Protein AF-A0A2H0RIZ6-F1 (afdb_monomer_lite)

Radius of gyration: 20.34 Å; chains: 1; bounding box: 61×52×40 Å

Foldseek 3Di:
DQLPPDDDPVLVVLQQVLVVLLPDPLLCVLCVPVVLLQQEWEWEDGNFWIWIWGDDPHGTDIDIFGDNDGDDLVQQQAKAQADDDPPPQVRDPPVQDDDCAPRTYMYGHTPVSNLVVQVVPPDPLSLCNDSLNRSLRSQLNSQLSSLVNVVCVVCVDPVLVVVVVVQVVQVVVVHDDPDDDPPDPPVVVVVSNVRSVVSSLSSCVVPNVVSNVSVVVNVVVVVVVVVVVVVVPD

Organism: NCBI:txid1975043

Structure (mmCIF, N/CA/C/O backbone):
data_AF-A0A2H0RIZ6-F1
#
_entry.id   AF-A0A2H0RIZ6-F1
#
loop_
_atom_site.group_PDB
_atom_site.id
_atom_site.type_symbol
_atom_site.label_atom_id
_atom_site.label_alt_id
_atom_site.label_comp_id
_atom_site.label_asym_id
_atom_site.label_entity_id
_atom_site.label_seq_id
_atom_site.pdbx_PDB_ins_code
_atom_site.Cartn_x
_atom_site.Cartn_y
_atom_site.Cartn_z
_atom_site.occupancy
_atom_site.B_iso_or_equiv
_atom_site.auth_seq_id
_atom_site.auth_comp_id
_atom_site.auth_asym_id
_atom_site.auth_atom_id
_atom_site.pdbx_PDB_model_num
ATOM 1 N N . MET A 1 1 ? 9.190 13.776 -13.264 1.00 87.31 1 MET A N 1
ATOM 2 C CA . MET A 1 1 ? 10.476 13.550 -12.558 1.00 87.31 1 MET A CA 1
ATOM 3 C C . MET A 1 1 ? 11.003 12.154 -12.843 1.00 87.31 1 MET A C 1
ATOM 5 O O . MET A 1 1 ? 12.207 12.012 -13.007 1.00 87.31 1 MET A O 1
ATOM 9 N N . PHE A 1 2 ? 10.128 11.150 -12.920 1.00 93.88 2 PHE A N 1
ATOM 10 C CA . PHE A 1 2 ? 10.518 9.742 -13.025 1.00 93.88 2 PHE A CA 1
ATOM 11 C C . PHE A 1 2 ? 10.258 9.105 -14.405 1.00 93.88 2 PHE A C 1
ATOM 13 O O . PHE A 1 2 ? 10.224 7.888 -14.514 1.00 93.88 2 PHE A O 1
ATOM 20 N N . GLU A 1 3 ? 10.151 9.902 -15.475 1.00 88.81 3 GLU A N 1
ATOM 21 C CA . GLU A 1 3 ? 9.830 9.432 -16.843 1.00 88.81 3 GLU A CA 1
ATOM 22 C C . GLU A 1 3 ? 10.786 8.357 -17.391 1.00 88.81 3 GLU A C 1
ATOM 24 O O . GLU A 1 3 ? 10.367 7.510 -18.169 1.00 88.81 3 GLU A O 1
ATOM 29 N N . ALA A 1 4 ? 12.056 8.360 -16.972 1.00 93.75 4 ALA A N 1
ATOM 30 C CA . ALA A 1 4 ? 13.064 7.369 -17.373 1.00 93.75 4 ALA A CA 1
ATOM 31 C C . ALA A 1 4 ? 13.593 6.535 -16.191 1.00 93.75 4 ALA A C 1
ATOM 33 O O . ALA A 1 4 ? 14.662 5.925 -16.270 1.00 93.75 4 ALA A O 1
ATOM 34 N N . TYR A 1 5 ? 12.889 6.558 -15.059 1.00 97.19 5 TYR A N 1
ATOM 35 C CA . TYR A 1 5 ? 13.317 5.867 -13.850 1.00 97.19 5 TYR A CA 1
ATOM 36 C C . TYR A 1 5 ? 13.141 4.353 -13.979 1.00 97.19 5 TYR A C 1
ATOM 38 O O . TYR A 1 5 ? 12.168 3.877 -14.561 1.00 97.19 5 TYR A O 1
ATOM 46 N N . VAL A 1 6 ? 14.085 3.596 -13.424 1.00 97.44 6 VAL A N 1
ATOM 47 C CA . VAL A 1 6 ? 14.060 2.131 -13.376 1.00 97.44 6 VAL A CA 1
ATOM 48 C C . VAL A 1 6 ? 14.269 1.707 -11.929 1.00 97.44 6 VAL A C 1
ATOM 50 O O . VAL A 1 6 ? 15.140 2.260 -11.254 1.00 97.44 6 VAL A O 1
ATOM 53 N N . ALA A 1 7 ? 13.477 0.742 -11.467 1.00 97.56 7 ALA A N 1
ATOM 54 C CA . ALA A 1 7 ? 13.513 0.253 -10.097 1.00 97.56 7 ALA A CA 1
ATOM 55 C C . ALA A 1 7 ? 14.909 -0.255 -9.717 1.00 97.56 7 ALA A C 1
ATOM 57 O O . ALA A 1 7 ? 15.533 -1.017 -10.464 1.00 97.56 7 ALA A O 1
ATOM 58 N N . SER A 1 8 ? 15.377 0.125 -8.530 1.00 98.19 8 SER A N 1
ATOM 59 C CA . SER A 1 8 ? 16.540 -0.501 -7.906 1.00 98.19 8 SER A CA 1
ATOM 60 C C . SER A 1 8 ? 16.140 -1.788 -7.177 1.00 98.19 8 SER A C 1
ATOM 62 O O . SER A 1 8 ? 14.959 -2.057 -6.950 1.00 98.19 8 SER A O 1
ATOM 64 N N . GLY A 1 9 ? 17.130 -2.583 -6.764 1.00 98.12 9 GLY A N 1
ATOM 65 C CA . GLY A 1 9 ? 16.878 -3.745 -5.905 1.00 98.12 9 GLY A CA 1
ATOM 66 C C . GLY A 1 9 ? 16.248 -3.365 -4.561 1.00 98.12 9 GLY A C 1
ATOM 67 O O . GLY A 1 9 ? 15.393 -4.096 -4.068 1.00 98.12 9 GLY A O 1
ATOM 68 N N . ASP A 1 10 ? 16.607 -2.204 -4.006 1.00 98.25 10 ASP A N 1
ATOM 69 C CA . ASP A 1 10 ? 16.063 -1.723 -2.732 1.00 98.25 10 ASP A CA 1
ATOM 70 C C . ASP A 1 10 ? 14.577 -1.365 -2.846 1.00 98.25 10 ASP A C 1
ATOM 72 O O . ASP A 1 10 ? 13.812 -1.620 -1.918 1.00 98.25 10 ASP A O 1
ATOM 76 N N . ASP A 1 11 ? 14.141 -0.848 -3.999 1.00 98.56 11 ASP A N 1
ATOM 77 C CA . ASP A 1 11 ? 12.727 -0.548 -4.242 1.00 98.56 11 ASP A CA 1
ATOM 78 C C . ASP A 1 11 ? 11.864 -1.814 -4.242 1.00 98.56 11 ASP A C 1
ATOM 80 O O . ASP A 1 11 ? 10.786 -1.839 -3.646 1.00 98.56 11 ASP A O 1
ATOM 84 N N . LEU A 1 12 ? 12.354 -2.875 -4.889 1.00 98.44 12 LEU A N 1
ATOM 85 C CA . LEU A 1 12 ? 11.666 -4.165 -4.944 1.00 98.44 12 LEU A CA 1
ATOM 86 C C . LEU A 1 12 ? 11.661 -4.836 -3.568 1.00 98.44 12 LEU A C 1
ATOM 88 O O . LEU A 1 12 ? 10.617 -5.296 -3.105 1.00 98.44 12 LEU A O 1
ATOM 92 N N . LYS A 1 13 ? 12.805 -4.809 -2.876 1.00 98.19 13 LYS A N 1
ATOM 93 C CA . LYS A 1 13 ? 12.947 -5.374 -1.533 1.00 98.19 13 LYS A CA 1
ATOM 94 C C . LYS A 1 13 ? 12.066 -4.662 -0.508 1.00 98.19 13 LYS A C 1
ATOM 96 O O . LYS A 1 13 ? 11.570 -5.296 0.415 1.00 98.19 13 LYS A O 1
ATOM 101 N N . ALA A 1 14 ? 11.834 -3.358 -0.661 1.00 98.38 14 ALA A N 1
ATOM 102 C CA . ALA A 1 14 ? 10.912 -2.624 0.200 1.00 98.38 14 ALA A CA 1
ATOM 103 C C . ALA A 1 14 ? 9.489 -3.198 0.130 1.00 98.38 14 ALA A C 1
ATOM 105 O O . ALA A 1 14 ? 8.846 -3.380 1.160 1.00 98.38 14 ALA A O 1
ATOM 106 N N . ILE A 1 15 ? 9.012 -3.536 -1.070 1.00 98.38 15 ILE A N 1
ATOM 107 C CA . ILE A 1 15 ? 7.691 -4.149 -1.256 1.00 98.38 15 ILE A CA 1
ATOM 108 C C . ILE A 1 15 ? 7.671 -5.551 -0.643 1.00 98.38 15 ILE A C 1
ATOM 110 O O . ILE A 1 15 ? 6.754 -5.870 0.106 1.00 98.38 15 ILE A O 1
ATOM 114 N N . GLU A 1 16 ? 8.700 -6.363 -0.886 1.00 97.19 16 GLU A N 1
ATOM 115 C CA . GLU A 1 16 ? 8.822 -7.697 -0.280 1.00 97.19 16 GLU A CA 1
ATOM 116 C C . GLU A 1 16 ? 8.792 -7.633 1.251 1.00 97.19 16 GLU A C 1
ATOM 118 O O . GLU A 1 16 ? 8.022 -8.357 1.879 1.00 97.19 16 GLU A O 1
ATOM 123 N N . ASN A 1 17 ? 9.536 -6.699 1.847 1.00 96.75 17 ASN A N 1
ATOM 124 C CA . ASN A 1 17 ? 9.530 -6.471 3.288 1.00 96.75 17 ASN A CA 1
ATOM 125 C C . ASN A 1 17 ? 8.131 -6.078 3.786 1.00 96.75 17 ASN A C 1
ATOM 127 O O . ASN A 1 17 ? 7.676 -6.617 4.792 1.00 96.75 17 ASN A O 1
ATOM 131 N N . ALA A 1 18 ? 7.419 -5.181 3.091 1.00 96.38 18 ALA A N 1
ATOM 132 C CA . ALA A 1 18 ? 6.043 -4.835 3.457 1.00 96.38 18 ALA A CA 1
ATOM 133 C C . ALA A 1 18 ? 5.141 -6.077 3.458 1.00 96.38 18 ALA A C 1
ATOM 135 O O . ALA A 1 18 ? 4.373 -6.280 4.399 1.00 96.38 18 ALA A O 1
ATOM 136 N N . LEU A 1 19 ? 5.277 -6.944 2.450 1.00 95.31 19 LEU A N 1
ATOM 137 C CA . LEU A 1 19 ? 4.512 -8.186 2.356 1.00 95.31 19 LEU A CA 1
ATOM 138 C C . LEU A 1 19 ? 4.844 -9.163 3.481 1.00 95.31 19 LEU A C 1
ATOM 140 O O . LEU A 1 19 ? 3.939 -9.832 3.967 1.00 95.31 19 LEU A O 1
ATOM 144 N N . GLU A 1 20 ? 6.087 -9.225 3.953 1.00 93.56 20 GLU A N 1
ATOM 145 C CA . GLU A 1 20 ? 6.418 -10.002 5.151 1.00 93.56 20 GLU A CA 1
ATOM 146 C C . GLU A 1 20 ? 5.659 -9.486 6.382 1.00 93.56 20 GLU A C 1
ATOM 148 O O . GLU A 1 20 ? 5.046 -10.282 7.094 1.00 93.56 20 GLU A O 1
ATOM 153 N N . PHE A 1 21 ? 5.623 -8.165 6.600 1.00 93.44 21 PHE A N 1
ATOM 154 C CA . PHE A 1 21 ? 4.883 -7.562 7.716 1.00 93.44 21 PHE A CA 1
ATOM 155 C C . PHE A 1 21 ? 3.377 -7.822 7.644 1.00 93.44 21 PHE A C 1
ATOM 157 O O . PHE A 1 21 ? 2.778 -8.103 8.681 1.00 93.44 21 PHE A O 1
ATOM 164 N N . VAL A 1 22 ? 2.772 -7.802 6.446 1.00 92.69 22 VAL A N 1
ATOM 165 C CA . VAL A 1 22 ? 1.338 -8.104 6.270 1.00 92.69 22 VAL A CA 1
ATOM 166 C C . VAL A 1 22 ? 0.973 -9.454 6.875 1.00 92.69 22 VAL A C 1
ATOM 168 O O . VAL A 1 22 ? -0.132 -9.578 7.379 1.00 92.69 22 VAL A O 1
ATOM 171 N N . PHE A 1 23 ? 1.856 -10.459 6.840 1.00 90.69 23 PHE A N 1
ATOM 172 C CA . PHE A 1 23 ? 1.552 -11.835 7.264 1.00 90.69 23 PHE A CA 1
ATOM 173 C C . PHE A 1 23 ? 2.227 -12.266 8.571 1.00 90.69 23 PHE A C 1
ATOM 175 O O . PHE A 1 23 ? 2.203 -13.451 8.900 1.00 90.69 23 PHE A O 1
ATOM 182 N N . LYS A 1 24 ? 2.798 -11.326 9.328 1.00 91.56 24 LYS A N 1
ATOM 183 C CA . L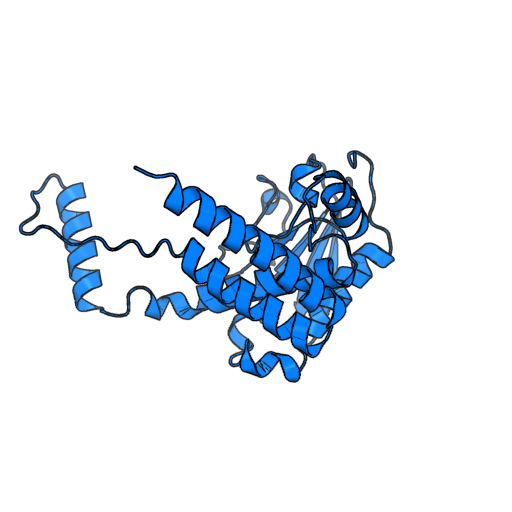YS A 1 24 ? 3.302 -11.571 10.685 1.00 91.56 24 LYS A CA 1
ATOM 184 C C . LYS A 1 24 ? 2.170 -11.880 11.668 1.00 91.56 24 LYS A C 1
ATOM 186 O O . LYS A 1 24 ? 1.103 -11.280 11.547 1.00 91.56 24 LYS A O 1
ATOM 191 N N . GLU A 1 25 ? 2.397 -12.759 12.646 1.00 91.50 25 GLU A N 1
ATOM 192 C CA . GLU A 1 25 ? 1.390 -13.159 13.652 1.00 91.50 25 GLU A CA 1
ATOM 193 C C . GLU A 1 25 ? 0.845 -11.956 14.429 1.00 91.50 25 GLU A C 1
ATOM 195 O O . GLU A 1 25 ? -0.351 -11.864 14.695 1.00 91.50 25 GLU A O 1
ATOM 200 N N . GLU A 1 26 ? 1.690 -10.962 14.690 1.00 89.38 26 GLU A N 1
ATOM 201 C CA . GLU A 1 26 ? 1.317 -9.723 15.364 1.00 89.38 26 GLU A CA 1
ATOM 202 C C . GLU A 1 26 ? 0.252 -8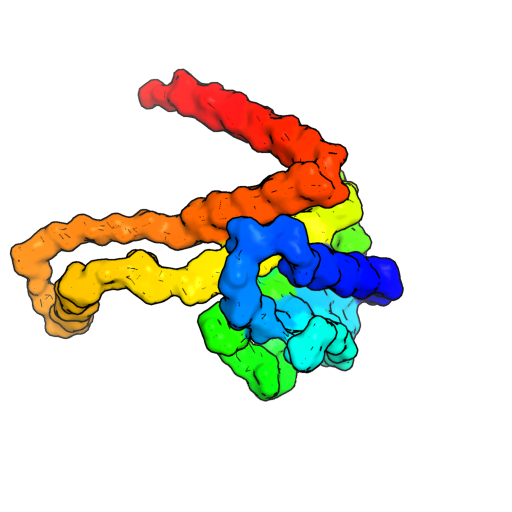.932 14.589 1.00 89.38 26 GLU A C 1
ATOM 204 O O . GLU A 1 26 ? -0.393 -8.070 15.165 1.00 89.38 26 GLU A O 1
ATOM 209 N N . THR A 1 27 ? -0.000 -9.231 13.308 1.00 88.75 27 THR A N 1
ATOM 210 C CA . THR A 1 27 ? -1.080 -8.602 12.523 1.00 88.75 27 THR A CA 1
ATOM 211 C C . THR A 1 27 ? -2.410 -9.362 12.564 1.00 88.75 27 THR A C 1
ATOM 213 O O . THR A 1 27 ? -3.389 -8.903 11.975 1.00 88.75 27 THR A O 1
ATOM 216 N N . ASP A 1 28 ? -2.501 -10.487 13.285 1.00 88.75 28 ASP A N 1
ATOM 217 C CA . ASP A 1 28 ? -3.719 -11.312 13.369 1.00 88.75 28 ASP A CA 1
ATOM 218 C C . ASP A 1 28 ? -4.894 -10.589 14.040 1.00 88.75 28 ASP A C 1
ATOM 220 O O . ASP A 1 28 ? -6.053 -10.924 13.788 1.00 88.75 28 ASP A O 1
ATOM 224 N N . PHE A 1 29 ? -4.639 -9.576 14.873 1.00 84.94 29 PHE A N 1
ATOM 225 C CA . PHE A 1 29 ? -5.722 -8.779 15.456 1.00 84.94 29 PHE A CA 1
ATOM 226 C C . PHE A 1 29 ? -6.432 -7.900 14.410 1.00 84.94 29 PHE A C 1
ATOM 228 O O . PHE A 1 29 ? -7.614 -7.602 14.582 1.00 84.94 29 PHE A O 1
ATOM 235 N N . ILE A 1 30 ? -5.742 -7.526 13.322 1.00 87.19 30 ILE A N 1
ATOM 236 C CA . ILE A 1 30 ? -6.311 -6.806 12.169 1.00 87.19 30 ILE A CA 1
ATOM 237 C C . ILE A 1 30 ? -6.851 -7.830 11.167 1.00 87.19 30 ILE A C 1
ATOM 239 O O . ILE A 1 30 ? -8.037 -7.847 10.835 1.00 87.19 30 ILE A O 1
ATOM 243 N N . PHE A 1 31 ? -5.978 -8.732 10.718 1.00 91.44 31 PHE A N 1
ATOM 244 C CA . PHE A 1 31 ? -6.215 -9.677 9.629 1.00 91.44 31 PHE A CA 1
ATOM 245 C C . PHE A 1 31 ? -6.536 -11.083 10.139 1.00 91.44 31 PHE A C 1
ATOM 247 O O . PHE A 1 31 ? -5.958 -12.075 9.693 1.00 91.44 31 PHE A O 1
ATOM 254 N N . LYS A 1 32 ? -7.484 -11.180 11.069 1.00 90.12 32 LYS A N 1
ATOM 255 C CA . LYS A 1 32 ? -7.844 -12.436 11.740 1.00 90.12 32 LYS A CA 1
ATOM 256 C C . LYS A 1 32 ? -8.193 -13.578 10.781 1.00 90.12 32 LYS A C 1
ATOM 258 O O . LYS A 1 32 ? -7.837 -14.725 11.035 1.00 90.12 32 LYS A O 1
ATOM 263 N N . ASP A 1 33 ? -8.894 -13.288 9.685 1.00 90.81 33 ASP A N 1
ATOM 264 C CA . ASP A 1 33 ? -9.179 -14.270 8.631 1.00 90.81 33 ASP A CA 1
ATOM 265 C C . ASP A 1 33 ? -8.298 -14.024 7.399 1.00 90.81 33 ASP A C 1
ATOM 267 O O . ASP A 1 33 ? -8.714 -13.438 6.396 1.00 90.81 33 ASP A O 1
ATOM 271 N N . ARG A 1 34 ? -7.050 -14.499 7.481 1.00 90.19 34 ARG A N 1
ATOM 272 C CA . ARG A 1 34 ? -6.007 -14.320 6.455 1.00 90.19 34 ARG A CA 1
ATOM 273 C C . ARG A 1 34 ? -6.441 -14.702 5.051 1.00 90.19 34 ARG A C 1
ATOM 275 O O . ARG A 1 34 ? -5.974 -14.090 4.095 1.00 90.19 34 ARG A O 1
ATOM 282 N N . LYS A 1 35 ? -7.348 -15.676 4.915 1.00 90.06 35 LYS A N 1
ATOM 283 C CA . LYS A 1 35 ? -7.832 -16.172 3.617 1.00 90.06 35 LYS A CA 1
ATOM 284 C C . LYS A 1 35 ? -8.393 -15.056 2.738 1.00 90.06 35 LYS A C 1
ATOM 286 O O . LYS A 1 35 ? -8.317 -15.154 1.521 1.00 90.06 35 LYS A O 1
ATOM 291 N N . LYS A 1 36 ? -8.888 -13.980 3.351 1.00 89.94 36 LYS A N 1
ATOM 292 C CA . LYS A 1 36 ? -9.453 -12.802 2.682 1.00 89.94 36 LYS A CA 1
ATOM 293 C C . LYS A 1 36 ? -8.435 -11.932 1.950 1.00 89.94 36 LYS A C 1
ATOM 295 O O . LYS A 1 36 ? -8.829 -11.149 1.096 1.00 89.94 36 LYS A O 1
ATOM 300 N N . ILE A 1 37 ? -7.153 -12.072 2.278 1.00 92.62 37 ILE A N 1
ATOM 301 C CA . ILE A 1 37 ? -6.056 -11.296 1.688 1.00 92.62 37 ILE A CA 1
ATOM 302 C C . ILE A 1 37 ? -4.940 -12.186 1.115 1.00 92.62 37 ILE A C 1
ATOM 304 O O . ILE A 1 37 ? -3.850 -11.698 0.828 1.00 92.62 37 ILE A O 1
ATOM 308 N N . LEU A 1 38 ? -5.174 -13.496 0.961 1.00 90.50 38 LEU A N 1
ATOM 309 C CA . LEU A 1 38 ? -4.162 -14.407 0.408 1.00 90.50 38 LEU A CA 1
ATOM 310 C C . LEU A 1 38 ? -3.969 -14.240 -1.103 1.00 90.50 38 LEU A C 1
ATOM 312 O O . LEU A 1 38 ? -2.841 -14.374 -1.567 1.00 90.50 38 LEU A O 1
ATOM 316 N N . ASP A 1 39 ? -5.042 -13.949 -1.841 1.00 89.62 39 ASP A N 1
ATOM 317 C CA . ASP A 1 39 ? -5.048 -13.890 -3.312 1.00 89.62 39 ASP A CA 1
ATOM 318 C C . ASP A 1 39 ? -4.977 -12.447 -3.846 1.00 89.62 39 ASP A C 1
ATOM 320 O O . ASP A 1 39 ? -5.636 -12.066 -4.814 1.00 89.62 39 ASP A O 1
ATOM 324 N N . VAL A 1 40 ? -4.214 -11.594 -3.157 1.00 95.00 40 VAL A N 1
ATOM 325 C CA . VAL A 1 40 ? -3.993 -10.205 -3.576 1.00 95.00 40 VAL A CA 1
ATOM 326 C C . VAL A 1 40 ? -2.782 -10.147 -4.494 1.00 95.00 40 VAL A C 1
ATOM 328 O O . VAL A 1 40 ? -1.703 -10.615 -4.139 1.00 95.00 40 VAL A O 1
ATOM 331 N N . THR A 1 41 ? -2.939 -9.541 -5.670 1.00 96.38 41 THR A N 1
ATOM 332 C CA . THR A 1 41 ? -1.800 -9.228 -6.544 1.00 96.38 41 THR A CA 1
ATOM 333 C C . THR A 1 41 ? -1.293 -7.822 -6.243 1.00 96.38 41 THR A C 1
ATOM 335 O O . THR A 1 41 ? -2.060 -6.860 -6.294 1.00 96.38 41 THR A O 1
ATOM 338 N N . ILE A 1 42 ? 0.001 -7.691 -5.965 1.00 97.75 42 ILE A N 1
ATOM 339 C CA . ILE A 1 42 ? 0.659 -6.399 -5.741 1.00 97.75 42 ILE A CA 1
ATOM 340 C C . ILE A 1 42 ? 1.364 -5.991 -7.012 1.00 97.75 42 ILE A C 1
ATOM 342 O O . ILE A 1 42 ? 2.069 -6.798 -7.613 1.00 97.75 42 ILE A O 1
ATOM 346 N N . ILE A 1 43 ? 1.164 -4.750 -7.430 1.00 98.25 43 ILE A N 1
ATOM 347 C CA . ILE A 1 43 ? 1.666 -4.257 -8.703 1.00 98.25 43 ILE A CA 1
ATOM 348 C C . ILE A 1 43 ? 2.392 -2.940 -8.470 1.00 98.25 43 ILE A C 1
ATOM 350 O O . ILE A 1 43 ? 1.803 -1.961 -8.026 1.00 98.25 43 ILE A O 1
ATOM 354 N N . SER A 1 44 ? 3.668 -2.893 -8.817 1.00 98.38 44 SER A N 1
ATOM 355 C CA . SER A 1 44 ? 4.402 -1.636 -8.923 1.00 98.38 44 SER A CA 1
ATOM 356 C C . SER A 1 44 ? 4.972 -1.485 -10.323 1.00 98.38 44 SER A C 1
ATOM 358 O O . SER A 1 44 ? 4.917 -2.413 -11.129 1.00 98.38 44 SER A O 1
ATOM 360 N N . TYR A 1 45 ? 5.468 -0.302 -10.648 1.00 97.69 45 TYR A N 1
ATOM 361 C CA . TYR A 1 45 ? 5.846 0.032 -12.013 1.00 97.69 45 TYR A CA 1
ATOM 362 C C . TYR A 1 45 ? 6.948 1.082 -12.051 1.00 97.69 45 TYR A C 1
ATOM 364 O O . TYR A 1 45 ? 7.041 1.950 -11.178 1.00 97.69 45 TYR A O 1
ATOM 372 N N . ASP A 1 46 ? 7.780 0.988 -13.082 1.00 97.31 46 ASP A N 1
ATOM 373 C CA . ASP A 1 46 ? 8.767 1.994 -13.464 1.00 97.31 46 ASP A CA 1
ATOM 374 C C . ASP A 1 46 ? 8.574 2.397 -14.939 1.00 97.31 46 ASP A C 1
ATOM 376 O O . ASP A 1 46 ? 7.516 2.161 -15.512 1.00 97.31 46 ASP A O 1
ATOM 380 N N . SER A 1 47 ? 9.555 3.051 -15.563 1.00 96.50 47 SER A N 1
ATOM 381 C CA . SER A 1 47 ? 9.442 3.479 -16.969 1.00 96.50 47 SER A CA 1
ATOM 382 C C . SER A 1 47 ? 9.495 2.343 -18.001 1.00 96.50 47 SER A C 1
ATOM 384 O O . SER A 1 47 ? 9.312 2.595 -19.190 1.00 96.50 47 SER A O 1
ATOM 386 N N . LYS A 1 48 ? 9.810 1.111 -17.591 1.00 96.81 48 LYS A N 1
ATOM 387 C CA . LYS A 1 48 ? 10.056 -0.029 -18.488 1.00 96.81 48 LYS A CA 1
ATOM 388 C C . LYS A 1 48 ? 9.284 -1.284 -18.107 1.00 96.81 48 LYS A C 1
ATOM 390 O O . LYS A 1 48 ? 9.033 -2.122 -18.976 1.00 96.81 48 LYS A O 1
ATOM 395 N N . TYR A 1 49 ? 9.006 -1.474 -16.822 1.00 98.19 49 TYR A N 1
ATOM 396 C CA . TYR A 1 49 ? 8.500 -2.729 -16.300 1.00 98.19 49 TYR A CA 1
ATOM 397 C C . TYR A 1 49 ? 7.388 -2.558 -15.272 1.00 98.19 49 TYR A C 1
ATOM 399 O O . TYR A 1 49 ? 7.459 -1.723 -14.371 1.00 98.19 49 TYR A O 1
ATOM 407 N N . LEU A 1 50 ? 6.416 -3.466 -15.367 1.00 97.94 50 LEU A N 1
ATOM 408 C CA . LEU A 1 50 ? 5.478 -3.789 -14.309 1.00 97.94 50 LEU A CA 1
ATOM 409 C C . LEU A 1 50 ? 6.090 -4.910 -13.469 1.00 97.94 50 LEU A C 1
ATOM 411 O O . LEU A 1 50 ? 6.572 -5.916 -13.999 1.00 97.94 50 LEU A O 1
ATOM 415 N N . TYR A 1 51 ? 6.038 -4.743 -12.158 1.00 98.38 51 TYR A N 1
ATOM 416 C CA . TYR A 1 51 ? 6.483 -5.701 -11.157 1.00 98.38 51 TYR A CA 1
ATOM 417 C C . TYR A 1 51 ? 5.254 -6.247 -10.445 1.00 98.38 51 TYR A C 1
ATOM 419 O O . TYR A 1 51 ? 4.513 -5.486 -9.829 1.00 98.38 51 TYR A O 1
ATOM 427 N N . LEU A 1 52 ? 5.013 -7.547 -10.573 1.00 97.56 52 LEU A N 1
ATOM 428 C CA . LEU A 1 52 ? 3.832 -8.218 -10.052 1.00 97.56 52 LEU A CA 1
ATOM 429 C C . LEU A 1 52 ? 4.272 -9.192 -8.968 1.00 97.56 52 LEU A C 1
ATOM 431 O O . LEU A 1 52 ? 4.952 -10.169 -9.271 1.00 97.56 52 LEU A O 1
ATOM 435 N N . TRP A 1 53 ? 3.847 -8.969 -7.731 1.00 97.25 53 TRP A N 1
ATOM 436 C CA . TRP A 1 53 ? 3.952 -9.967 -6.678 1.00 97.25 53 TRP A CA 1
ATOM 437 C C . TRP A 1 53 ? 2.616 -10.679 -6.549 1.00 97.25 53 TRP A C 1
ATOM 439 O O . TRP A 1 53 ? 1.590 -10.074 -6.239 1.00 97.25 53 TRP A O 1
ATOM 449 N N . SER A 1 54 ? 2.646 -11.986 -6.755 1.00 93.62 54 SER A N 1
ATOM 450 C CA . SER A 1 54 ? 1.503 -12.874 -6.559 1.00 93.62 54 SER A CA 1
ATOM 451 C C . SER A 1 54 ? 1.892 -14.010 -5.637 1.00 93.62 54 SER A C 1
ATOM 453 O O . SER A 1 54 ? 3.032 -14.477 -5.678 1.00 93.62 54 SER A O 1
ATOM 455 N N . ARG A 1 55 ? 0.959 -14.462 -4.806 1.00 87.31 55 ARG A N 1
ATOM 456 C CA . ARG A 1 55 ? 1.242 -15.508 -3.833 1.00 87.31 55 ARG A CA 1
ATOM 457 C C . ARG A 1 55 ? 1.037 -16.891 -4.441 1.00 87.31 55 ARG A C 1
ATOM 459 O O . ARG A 1 55 ? -0.045 -17.205 -4.917 1.00 87.31 55 ARG A O 1
ATOM 466 N N . ASP A 1 56 ? 2.066 -17.725 -4.358 1.00 80.25 56 ASP A N 1
ATOM 467 C CA . ASP A 1 56 ? 1.972 -19.162 -4.612 1.00 80.25 56 ASP A CA 1
ATOM 468 C C . ASP A 1 56 ? 2.249 -19.894 -3.294 1.00 80.25 56 ASP A C 1
ATOM 470 O O . ASP A 1 56 ? 3.302 -19.725 -2.667 1.00 80.25 56 ASP A O 1
ATOM 474 N N . ASN A 1 57 ? 1.268 -20.671 -2.834 1.00 72.69 57 ASN A N 1
ATOM 475 C CA . ASN A 1 57 ? 1.248 -21.292 -1.513 1.00 72.69 57 ASN A CA 1
ATOM 476 C C . ASN A 1 57 ? 1.480 -20.271 -0.377 1.00 72.69 57 ASN A C 1
ATOM 478 O O . ASN A 1 57 ? 0.576 -19.537 0.029 1.00 72.69 57 ASN A O 1
ATOM 482 N N . SER A 1 58 ? 2.700 -20.221 0.165 1.00 77.44 58 SER A N 1
ATOM 483 C CA . SER A 1 58 ? 3.058 -19.430 1.344 1.00 77.44 58 SER A CA 1
ATOM 484 C C . SER A 1 58 ? 3.894 -18.187 1.043 1.00 77.44 58 SER A C 1
ATOM 486 O O . SER A 1 58 ? 4.069 -17.385 1.961 1.00 77.44 58 SER A O 1
ATOM 488 N N . ARG A 1 59 ? 4.373 -17.983 -0.193 1.00 84.88 59 ARG A N 1
ATOM 489 C CA . ARG A 1 59 ? 5.301 -16.887 -0.527 1.00 84.88 59 ARG A CA 1
ATOM 490 C C . ARG A 1 59 ? 4.851 -16.097 -1.748 1.00 84.88 59 ARG A C 1
ATOM 492 O O . ARG A 1 59 ? 4.285 -16.653 -2.685 1.00 84.88 59 ARG A O 1
ATOM 499 N N . TYR A 1 60 ? 5.138 -14.800 -1.732 1.00 92.00 60 TYR A N 1
ATOM 500 C CA . TYR A 1 60 ? 5.010 -13.964 -2.917 1.00 92.00 60 TYR A CA 1
ATOM 501 C C . TYR A 1 60 ? 6.159 -14.244 -3.880 1.00 92.00 60 TYR A C 1
ATOM 503 O O . TYR A 1 60 ? 7.316 -14.332 -3.473 1.00 92.00 60 TYR A O 1
ATOM 511 N N . GLN A 1 61 ? 5.821 -14.383 -5.154 1.00 93.75 61 GLN A N 1
ATOM 512 C CA . GLN A 1 61 ? 6.768 -14.502 -6.251 1.00 93.75 61 GLN A CA 1
ATOM 513 C C . GLN A 1 61 ? 6.691 -13.236 -7.093 1.00 93.75 61 GLN A C 1
ATOM 515 O O . GLN A 1 61 ? 5.597 -12.813 -7.473 1.00 93.75 61 GLN A O 1
ATOM 520 N N . LEU A 1 62 ? 7.851 -12.645 -7.375 1.00 96.25 62 LEU A N 1
ATOM 521 C CA . LEU A 1 62 ? 7.965 -11.487 -8.246 1.00 96.25 62 LEU A CA 1
ATOM 522 C C . LEU A 1 62 ? 8.031 -11.929 -9.711 1.00 96.25 62 LEU A C 1
ATOM 524 O O . LEU A 1 62 ? 8.940 -12.651 -10.117 1.00 96.25 62 LEU A O 1
ATOM 528 N N . ASN A 1 63 ? 7.112 -11.409 -10.513 1.00 96.19 63 ASN A N 1
ATOM 529 C CA . ASN A 1 63 ? 7.123 -11.474 -11.965 1.00 96.19 63 ASN A CA 1
ATOM 530 C C . ASN A 1 63 ? 7.371 -10.081 -12.542 1.00 96.19 63 ASN A C 1
ATOM 532 O O . ASN A 1 63 ? 6.868 -9.083 -12.031 1.00 96.19 63 ASN A O 1
ATOM 536 N N . LYS A 1 64 ? 8.132 -10.014 -13.633 1.00 97.00 64 LYS A N 1
ATOM 537 C CA . LYS A 1 64 ? 8.507 -8.762 -14.291 1.00 97.00 64 LYS A CA 1
ATOM 538 C C . LYS A 1 64 ? 8.015 -8.769 -15.731 1.00 97.00 64 LYS A C 1
ATOM 540 O O . LYS A 1 64 ? 8.373 -9.668 -16.488 1.00 97.00 64 LYS A O 1
ATOM 545 N N . LEU A 1 65 ? 7.218 -7.772 -16.102 1.00 96.69 65 LEU A N 1
ATOM 546 C CA . LEU A 1 65 ? 6.614 -7.663 -17.429 1.00 96.69 65 LEU A CA 1
ATOM 547 C C . LEU A 1 65 ? 7.032 -6.350 -18.093 1.00 96.69 65 LEU A C 1
ATOM 549 O O . LEU A 1 65 ? 6.907 -5.304 -17.459 1.00 96.69 65 LEU A O 1
ATOM 553 N N . PRO A 1 66 ? 7.529 -6.365 -19.339 1.00 96.88 66 PRO A N 1
ATOM 554 C CA . PRO A 1 66 ? 7.773 -5.133 -20.077 1.00 96.88 66 PRO A CA 1
ATOM 555 C C . PRO A 1 66 ? 6.450 -4.435 -20.424 1.00 96.88 66 PRO A C 1
ATOM 557 O O . PRO A 1 66 ? 5.450 -5.099 -20.697 1.00 96.88 66 PRO A O 1
ATOM 560 N N . HIS A 1 67 ? 6.459 -3.104 -20.457 1.00 95.69 67 HIS A N 1
ATOM 561 C CA . HIS A 1 67 ? 5.355 -2.288 -20.970 1.00 95.69 67 HIS A CA 1
ATOM 562 C C . HIS A 1 67 ? 5.882 -1.030 -21.663 1.00 95.69 67 HIS A C 1
ATOM 564 O O . HIS A 1 67 ? 7.049 -0.666 -21.524 1.00 95.69 67 HIS A O 1
ATOM 570 N N . ASP A 1 68 ? 4.992 -0.350 -22.376 1.00 94.44 68 ASP A N 1
ATOM 571 C CA . ASP A 1 68 ? 5.199 0.962 -22.992 1.00 94.44 68 ASP A CA 1
ATOM 572 C C . ASP A 1 68 ? 4.290 2.053 -22.389 1.00 94.44 68 ASP A C 1
ATOM 574 O O . ASP A 1 68 ? 4.269 3.189 -22.859 1.00 94.44 68 ASP A O 1
ATOM 578 N N . LEU A 1 69 ? 3.559 1.726 -21.316 1.00 93.38 69 LEU A N 1
ATOM 579 C CA . LEU A 1 69 ? 2.689 2.660 -20.602 1.00 93.38 69 LEU A CA 1
ATOM 580 C C . LEU A 1 69 ? 3.459 3.846 -19.996 1.00 93.38 69 LEU A C 1
ATOM 582 O O . LEU A 1 69 ? 4.412 3.660 -19.239 1.00 93.38 69 LEU A O 1
ATOM 586 N N . GLU A 1 70 ? 2.984 5.066 -20.258 1.00 93.81 70 GLU A N 1
ATOM 587 C CA . GLU A 1 70 ? 3.502 6.286 -19.633 1.00 93.81 70 GLU A CA 1
ATOM 588 C C . GLU A 1 70 ? 3.078 6.364 -18.156 1.00 93.81 70 GLU A C 1
ATOM 590 O O . GLU A 1 70 ? 1.902 6.565 -17.830 1.00 93.81 70 GLU A O 1
ATOM 595 N N . ILE A 1 71 ? 4.049 6.263 -17.246 1.00 94.25 71 ILE A N 1
ATOM 596 C CA . ILE A 1 71 ? 3.813 6.402 -15.808 1.00 94.25 71 ILE A CA 1
ATOM 597 C C . ILE A 1 71 ? 4.119 7.830 -15.352 1.00 94.25 71 ILE A C 1
ATOM 599 O O . ILE A 1 71 ? 5.267 8.264 -15.266 1.00 94.25 71 ILE A O 1
ATOM 603 N N . LYS A 1 72 ? 3.066 8.569 -15.002 1.00 95.00 72 LYS A N 1
ATOM 604 C CA . LYS A 1 72 ? 3.180 9.931 -14.462 1.00 95.00 72 LYS A CA 1
ATOM 605 C C . LYS A 1 72 ? 3.593 9.927 -12.994 1.00 95.00 72 LYS A C 1
ATOM 607 O O . LYS A 1 72 ? 3.156 9.073 -12.227 1.00 95.00 72 LYS A O 1
ATOM 612 N N . ASP A 1 73 ? 4.300 10.981 -12.572 1.00 95.81 73 ASP A N 1
ATOM 613 C CA . ASP A 1 73 ? 4.714 11.195 -11.174 1.00 95.81 73 ASP A CA 1
ATOM 614 C C . ASP A 1 73 ? 3.556 10.999 -10.176 1.00 95.81 73 ASP A C 1
ATOM 616 O O . ASP A 1 73 ? 3.774 10.456 -9.102 1.00 95.81 73 ASP A O 1
ATOM 620 N N . PHE A 1 74 ? 2.324 11.403 -10.514 1.00 94.44 74 PHE A N 1
ATOM 621 C CA . PHE A 1 74 ? 1.145 11.225 -9.653 1.00 94.44 74 PHE A CA 1
ATOM 622 C C . PHE A 1 74 ? 0.948 9.773 -9.188 1.00 94.44 74 PHE A C 1
ATOM 624 O O . PHE A 1 74 ? 0.687 9.544 -8.010 1.00 94.44 74 PHE A O 1
ATOM 631 N N . TYR A 1 75 ? 1.143 8.803 -10.080 1.00 95.56 75 TYR A N 1
ATOM 632 C CA . TYR A 1 75 ? 0.959 7.382 -9.786 1.00 95.56 75 TYR A CA 1
ATOM 633 C C . TYR A 1 75 ? 2.046 6.820 -8.864 1.00 95.56 75 TYR A C 1
ATOM 635 O O . TYR A 1 75 ? 1.836 5.827 -8.181 1.00 95.56 75 TYR A O 1
ATOM 643 N N . HIS A 1 76 ? 3.188 7.503 -8.761 1.00 96.19 76 HIS A N 1
ATOM 644 C CA . HIS A 1 76 ? 4.226 7.136 -7.809 1.00 96.19 76 HIS A CA 1
ATOM 645 C C . HIS A 1 76 ? 4.003 7.697 -6.396 1.00 96.19 76 HIS A C 1
ATOM 647 O O . HIS A 1 76 ? 4.766 7.379 -5.491 1.00 96.19 76 HIS A O 1
ATOM 653 N N . GLN A 1 77 ? 3.004 8.560 -6.180 1.00 94.38 77 GLN A N 1
ATOM 654 C CA . GLN A 1 77 ? 2.843 9.268 -4.903 1.00 94.38 77 GLN A CA 1
ATOM 655 C C . GLN A 1 77 ? 2.179 8.445 -3.801 1.00 94.38 77 GLN A C 1
ATOM 657 O O . GLN A 1 77 ? 2.124 8.917 -2.665 1.00 94.38 77 GLN A O 1
ATOM 662 N N . GLY A 1 78 ? 1.634 7.279 -4.119 1.00 94.31 78 GLY A N 1
ATOM 663 C CA . GLY A 1 78 ? 0.840 6.495 -3.191 1.00 94.31 78 GLY A CA 1
ATOM 664 C C . GLY A 1 78 ? 0.608 5.083 -3.687 1.00 94.31 78 GLY A C 1
ATOM 665 O O . GLY A 1 78 ? 1.048 4.707 -4.777 1.00 94.31 78 GLY A O 1
ATOM 666 N N . TRP A 1 79 ? -0.101 4.340 -2.853 1.00 97.44 79 TRP A N 1
ATOM 667 C CA . TRP A 1 79 ? -0.653 3.037 -3.161 1.00 97.44 79 TRP A CA 1
ATOM 668 C C . TRP A 1 79 ? -2.178 3.138 -3.196 1.00 97.44 79 TRP A C 1
ATOM 670 O O . TRP A 1 79 ? -2.756 4.124 -2.744 1.00 97.44 79 TRP A O 1
ATOM 680 N N . THR A 1 80 ? -2.824 2.171 -3.835 1.00 95.56 80 THR A N 1
ATOM 681 C CA . THR A 1 80 ? -4.280 2.054 -3.859 1.00 95.56 80 THR A CA 1
ATOM 682 C C . THR A 1 80 ? -4.694 0.593 -3.998 1.00 95.56 80 THR A C 1
ATOM 684 O O . THR A 1 80 ? -4.107 -0.149 -4.786 1.00 95.56 80 THR A O 1
ATOM 687 N N . ALA A 1 81 ? -5.754 0.183 -3.304 1.00 93.75 81 ALA A N 1
ATOM 688 C CA . ALA A 1 81 ? -6.415 -1.120 -3.413 1.00 93.75 81 ALA A CA 1
ATOM 689 C C . ALA A 1 81 ? -7.245 -1.266 -4.704 1.00 93.75 81 ALA A C 1
ATOM 691 O O . ALA A 1 81 ? -8.375 -1.767 -4.716 1.00 93.75 81 ALA A O 1
ATOM 692 N N . ARG A 1 82 ? -6.708 -0.746 -5.810 1.00 91.31 82 ARG A N 1
ATOM 693 C CA . ARG A 1 82 ? -7.284 -0.749 -7.155 1.00 91.31 82 ARG A CA 1
ATOM 694 C C . ARG A 1 82 ? -6.155 -0.816 -8.176 1.00 91.31 82 ARG A C 1
ATOM 696 O O . ARG A 1 82 ? -4.979 -0.698 -7.841 1.00 91.31 82 ARG A O 1
ATOM 703 N N . LEU A 1 83 ? -6.520 -0.977 -9.444 1.00 91.56 83 LEU A N 1
ATOM 704 C CA . LEU A 1 83 ? -5.567 -0.925 -10.543 1.00 91.56 83 LEU A CA 1
ATOM 705 C C . LEU A 1 83 ? -5.379 0.512 -11.036 1.00 91.56 83 LEU A C 1
ATOM 707 O O . LEU A 1 83 ? -6.321 1.118 -11.548 1.00 91.56 83 LEU A O 1
ATOM 711 N N . GLN A 1 84 ? -4.169 1.039 -10.892 1.00 91.56 84 GLN A N 1
ATOM 712 C CA . GLN A 1 84 ? -3.728 2.311 -11.451 1.00 91.56 84 GLN A CA 1
ATOM 713 C C . GLN A 1 84 ? -2.292 2.177 -11.971 1.00 91.56 84 GLN A C 1
ATOM 715 O O . GLN A 1 84 ? -1.536 1.386 -11.410 1.00 91.56 84 GLN A O 1
ATOM 720 N N . PRO A 1 85 ? -1.882 2.962 -12.981 1.00 90.94 85 PRO A N 1
ATOM 721 C CA . PRO A 1 85 ? -2.690 3.867 -13.812 1.00 90.94 85 PRO A CA 1
ATOM 722 C C . PRO A 1 85 ? -3.773 3.179 -14.661 1.00 90.94 85 PRO A C 1
ATOM 724 O O . PRO A 1 85 ? -3.802 1.958 -14.809 1.00 90.94 85 PRO A O 1
ATOM 727 N N . SER A 1 86 ? -4.678 3.983 -15.233 1.00 86.44 86 SER A N 1
ATOM 728 C CA . SER A 1 86 ? -5.623 3.498 -16.252 1.00 86.44 86 SER A CA 1
ATOM 729 C C . SER A 1 86 ? -4.861 2.876 -17.432 1.00 86.44 86 SER A C 1
ATOM 731 O O . SER A 1 86 ? -3.797 3.369 -17.796 1.00 86.44 86 SER A O 1
ATOM 733 N N . GLY A 1 87 ? -5.377 1.780 -17.994 1.00 87.38 87 GLY A N 1
ATOM 734 C CA . GLY A 1 87 ? -4.708 1.008 -19.052 1.00 87.38 87 GLY A CA 1
ATOM 735 C C . GLY A 1 87 ? -3.728 -0.060 -18.550 1.00 87.38 87 GLY A C 1
ATOM 736 O O . GLY A 1 87 ? -3.431 -0.990 -19.289 1.00 87.38 87 GLY A O 1
ATOM 737 N N . LEU A 1 88 ? -3.297 -0.032 -17.278 1.00 91.31 88 LEU A N 1
ATOM 738 C CA . LEU A 1 88 ? -2.351 -1.031 -16.749 1.00 91.31 88 LEU A CA 1
ATOM 739 C C . LEU A 1 88 ? -2.868 -2.475 -16.881 1.00 91.31 88 LEU A C 1
ATOM 741 O O . LEU A 1 88 ? -2.087 -3.402 -17.080 1.00 91.31 88 LEU A O 1
ATOM 745 N N . GLY A 1 89 ? -4.190 -2.666 -16.821 1.00 91.31 89 GLY A N 1
ATOM 746 C CA . GLY A 1 89 ? -4.828 -3.975 -16.968 1.00 91.31 89 GLY A CA 1
ATOM 747 C C . GLY A 1 89 ? -4.603 -4.646 -18.322 1.00 91.31 89 GLY A C 1
ATOM 748 O O . GLY A 1 89 ? -4.621 -5.870 -18.376 1.00 91.31 89 GLY A O 1
ATOM 749 N N . GLU A 1 90 ? -4.342 -3.885 -19.385 1.00 92.31 90 GLU A N 1
ATOM 750 C CA . GLU A 1 90 ? -4.110 -4.417 -20.738 1.00 92.31 90 GLU A CA 1
ATOM 751 C C . GLU A 1 90 ? -2.785 -5.186 -20.843 1.00 92.31 90 GLU A C 1
ATOM 753 O O . GLU A 1 90 ? -2.641 -6.076 -21.677 1.00 92.31 90 GLU A O 1
ATOM 758 N N . PHE A 1 91 ? -1.841 -4.896 -19.944 1.00 94.12 91 PHE A N 1
ATOM 759 C CA . PHE A 1 91 ? -0.525 -5.533 -19.885 1.00 94.12 91 PHE A CA 1
ATOM 760 C C . PHE A 1 91 ? -0.489 -6.757 -18.962 1.00 94.12 91 PHE A C 1
ATOM 762 O O . PHE A 1 91 ? 0.523 -7.457 -18.897 1.00 94.12 91 PHE A O 1
ATOM 769 N N . LEU A 1 92 ? -1.565 -7.019 -18.211 1.00 93.81 92 LEU A N 1
ATOM 770 C CA . LEU A 1 92 ? -1.601 -8.122 -17.256 1.00 93.81 9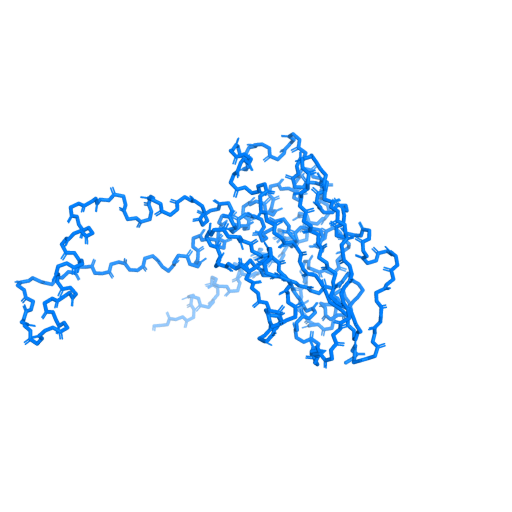2 LEU A CA 1
ATOM 771 C C . LEU A 1 92 ? -1.981 -9.446 -17.947 1.00 93.81 92 LEU A C 1
ATOM 773 O O . LEU A 1 92 ? -2.990 -9.504 -18.654 1.00 93.81 92 LEU A O 1
ATOM 777 N N . PRO A 1 93 ? -1.249 -10.546 -17.690 1.00 92.69 93 PRO A N 1
ATOM 778 C CA . PRO A 1 93 ? -1.637 -11.879 -18.137 1.00 92.69 93 PRO A CA 1
ATOM 779 C C . PRO A 1 93 ? -3.037 -12.280 -17.656 1.00 92.69 93 PRO A C 1
ATOM 781 O O . PRO A 1 93 ? -3.474 -11.868 -16.579 1.00 92.69 93 PRO A O 1
ATOM 784 N N . GLU A 1 94 ? -3.710 -13.153 -18.412 1.00 91.38 94 GLU A N 1
ATOM 785 C CA . GLU A 1 94 ? -5.087 -13.608 -18.145 1.00 91.38 94 GLU A CA 1
ATOM 786 C C . GLU A 1 94 ? -5.289 -14.120 -16.708 1.00 91.38 94 GLU A C 1
ATOM 788 O O . GLU A 1 94 ? -6.293 -13.825 -16.058 1.00 91.38 94 GLU A O 1
ATOM 793 N N . GLN A 1 95 ? -4.291 -14.809 -16.151 1.00 89.94 95 GLN A N 1
ATOM 794 C CA . GLN A 1 95 ? -4.339 -15.318 -14.778 1.00 89.94 95 GLN A CA 1
ATOM 795 C C . GLN A 1 95 ? -4.486 -14.220 -13.712 1.00 89.94 95 GLN A C 1
ATOM 797 O O . GLN A 1 95 ? -5.030 -14.495 -12.645 1.00 89.94 95 GLN A O 1
ATOM 802 N N . TYR A 1 96 ? -4.100 -12.975 -14.001 1.00 90.50 96 TYR A N 1
ATOM 803 C CA . TYR A 1 96 ? -4.284 -11.828 -13.106 1.00 90.50 96 TYR A CA 1
ATOM 804 C C . TYR A 1 96 ? -5.540 -11.012 -13.442 1.00 90.50 96 TYR A C 1
ATOM 806 O O . TYR A 1 96 ? -5.919 -10.123 -12.678 1.00 90.50 96 TYR A O 1
ATOM 814 N N . GLN A 1 97 ? -6.231 -11.315 -14.545 1.00 87.69 97 GLN A N 1
ATOM 815 C CA . GLN A 1 97 ? -7.469 -10.633 -14.925 1.00 87.69 97 GLN A CA 1
ATOM 816 C C . GLN A 1 97 ? -8.607 -10.982 -13.962 1.00 87.69 97 GLN A C 1
ATOM 818 O O . GLN A 1 97 ? -8.767 -12.134 -13.547 1.00 87.69 97 GLN A O 1
ATOM 823 N N . GLY A 1 98 ? -9.383 -9.965 -13.587 1.00 84.25 98 GLY A N 1
ATOM 824 C CA . GLY A 1 98 ? -10.477 -10.058 -12.621 1.00 84.25 98 GLY A CA 1
ATOM 825 C C . GLY A 1 98 ? -10.754 -8.720 -11.936 1.00 84.25 98 GLY A C 1
ATOM 826 O O . GLY A 1 98 ? -9.934 -7.798 -11.996 1.00 84.25 98 GLY A O 1
ATOM 827 N N . ASP A 1 99 ? -11.910 -8.620 -11.284 1.00 81.69 99 ASP A N 1
ATOM 828 C CA . ASP A 1 99 ? -12.312 -7.427 -10.540 1.00 81.69 99 ASP A CA 1
ATOM 829 C C . ASP A 1 99 ? -11.696 -7.372 -9.130 1.00 81.69 99 ASP A C 1
ATOM 831 O O . ASP A 1 99 ? -11.048 -8.313 -8.666 1.00 81.69 99 ASP A O 1
ATOM 835 N N . ARG A 1 100 ? -11.927 -6.254 -8.430 1.00 77.75 100 ARG A N 1
ATOM 836 C CA . ARG A 1 100 ? -11.427 -6.025 -7.066 1.00 77.75 100 ARG A CA 1
ATOM 837 C C . ARG A 1 100 ? -11.952 -7.010 -6.011 1.00 77.75 100 ARG A C 1
ATOM 839 O O . ARG A 1 100 ? -11.445 -6.994 -4.900 1.00 77.75 100 ARG A O 1
ATOM 846 N N . PHE A 1 101 ? -12.968 -7.816 -6.322 1.00 79.00 101 PHE A N 1
ATOM 847 C CA . PHE A 1 101 ? -13.605 -8.724 -5.364 1.00 79.00 101 PHE A CA 1
ATOM 848 C C . PHE A 1 101 ? -13.124 -10.163 -5.524 1.00 79.00 101 PHE A C 1
ATOM 850 O O . PHE A 1 101 ? -12.956 -10.862 -4.532 1.00 79.00 101 PHE A O 1
ATOM 857 N N . ASN A 1 102 ? -12.909 -10.600 -6.764 1.00 81.00 102 ASN A N 1
ATOM 858 C CA . ASN A 1 102 ? -12.497 -11.967 -7.068 1.00 81.00 102 ASN A CA 1
ATOM 859 C C . ASN A 1 102 ? -10.981 -12.103 -7.220 1.00 81.00 102 ASN A C 1
ATOM 861 O O . ASN A 1 102 ? -10.446 -13.157 -6.908 1.00 81.00 102 ASN A O 1
ATOM 865 N N . LYS A 1 103 ? -10.299 -11.056 -7.704 1.00 88.25 103 LYS A N 1
ATOM 866 C CA . LYS A 1 103 ? -8.833 -10.991 -7.801 1.00 88.25 103 LYS A CA 1
ATOM 867 C C . LYS A 1 103 ? -8.355 -9.593 -7.410 1.00 88.25 103 LYS A C 1
ATOM 869 O O . LYS A 1 103 ? -8.028 -8.795 -8.306 1.00 88.25 103 LYS A O 1
ATOM 874 N N . PRO A 1 104 ? -8.390 -9.262 -6.105 1.00 92.94 104 PRO A N 1
ATOM 875 C CA . PRO A 1 104 ? -8.002 -7.950 -5.607 1.00 92.94 104 PRO A CA 1
ATOM 876 C C . PRO A 1 104 ? -6.583 -7.586 -6.039 1.00 92.94 104 PRO A C 1
ATOM 878 O O . PRO A 1 104 ? -5.679 -8.423 -6.098 1.00 92.94 104 PRO A O 1
ATOM 881 N N . LYS A 1 105 ? -6.400 -6.308 -6.362 1.00 95.69 105 LYS A N 1
ATOM 882 C CA . LYS A 1 105 ? -5.127 -5.753 -6.816 1.00 95.69 105 LYS A CA 1
ATOM 883 C C . LYS A 1 105 ? -4.816 -4.529 -5.986 1.00 95.69 105 LYS A C 1
ATOM 885 O O . LYS A 1 105 ? -5.682 -3.672 -5.828 1.00 95.69 105 LYS A O 1
ATOM 890 N N . ILE A 1 106 ? -3.586 -4.454 -5.508 1.00 97.44 106 ILE A N 1
ATOM 891 C CA . ILE A 1 106 ? -3.028 -3.261 -4.885 1.00 97.44 106 ILE A CA 1
ATOM 892 C C . ILE A 1 106 ? -1.945 -2.753 -5.827 1.00 97.44 106 ILE A C 1
ATOM 894 O O . ILE A 1 106 ? -1.083 -3.528 -6.241 1.00 97.44 106 ILE A O 1
ATOM 898 N N . SER A 1 107 ? -1.996 -1.478 -6.201 1.00 97.81 107 SER A N 1
ATOM 899 C CA . SER A 1 107 ? -0.999 -0.890 -7.091 1.00 97.81 107 SER A CA 1
ATOM 900 C C . SER A 1 107 ? -0.476 0.449 -6.599 1.00 97.81 107 SER A C 1
ATOM 902 O O . SER A 1 107 ? -1.197 1.182 -5.927 1.00 97.81 107 SER A O 1
ATOM 904 N N . GLY A 1 108 ? 0.780 0.763 -6.909 1.00 97.81 108 GLY A N 1
ATOM 905 C CA . GLY A 1 108 ? 1.399 1.998 -6.438 1.00 97.81 108 GLY A CA 1
ATOM 906 C C . GLY A 1 108 ? 2.860 2.172 -6.822 1.00 97.81 108 GLY A C 1
ATOM 907 O O . GLY A 1 108 ? 3.480 1.324 -7.471 1.00 97.81 108 GLY A O 1
ATOM 908 N N . GLY A 1 109 ? 3.404 3.318 -6.421 1.00 97.19 109 GLY A N 1
ATOM 909 C CA . GLY A 1 109 ? 4.781 3.709 -6.701 1.00 97.19 109 GLY A CA 1
ATOM 910 C C . GLY A 1 109 ? 5.831 2.889 -5.961 1.00 97.19 109 GLY A C 1
ATOM 911 O O . GLY A 1 109 ? 5.597 2.415 -4.858 1.00 97.19 109 GLY A O 1
ATOM 912 N N . LEU A 1 110 ? 7.022 2.803 -6.552 1.00 98.38 110 LEU A N 1
ATOM 913 C CA . LEU A 1 110 ? 8.229 2.280 -5.909 1.00 98.38 110 LEU A CA 1
ATOM 914 C C . LEU A 1 110 ? 8.728 3.221 -4.792 1.00 98.38 110 LEU A C 1
ATOM 916 O O . LEU A 1 110 ? 8.433 4.420 -4.803 1.00 98.38 110 LEU A O 1
ATOM 920 N N . LEU A 1 111 ? 9.526 2.697 -3.856 1.00 98.50 111 LEU A N 1
ATOM 921 C CA . LEU A 1 111 ? 10.011 3.415 -2.667 1.00 98.50 111 LEU A CA 1
ATOM 922 C C . LEU A 1 111 ? 10.676 4.759 -3.005 1.00 98.50 111 LEU A C 1
ATOM 924 O O . LEU A 1 111 ? 10.305 5.802 -2.463 1.00 98.50 111 LEU A O 1
ATOM 928 N N . THR A 1 112 ? 11.668 4.747 -3.891 1.00 98.31 112 THR A N 1
ATOM 929 C CA . THR A 1 112 ? 12.457 5.930 -4.250 1.00 98.31 112 THR A CA 1
ATOM 930 C C . THR A 1 112 ? 11.587 7.058 -4.808 1.00 98.31 112 THR A C 1
ATOM 932 O O . THR A 1 112 ? 11.636 8.167 -4.255 1.00 98.31 112 THR A O 1
ATOM 935 N N . PRO A 1 113 ? 10.769 6.837 -5.860 1.00 97.88 113 PRO A N 1
ATOM 936 C CA . PRO A 1 113 ? 9.924 7.898 -6.380 1.00 97.88 113 PRO A CA 1
ATOM 937 C C . PRO A 1 113 ? 8.841 8.315 -5.383 1.00 97.88 113 PRO A C 1
ATOM 939 O O . PRO A 1 113 ? 8.588 9.515 -5.250 1.00 97.88 113 PRO A O 1
ATOM 942 N N . PHE A 1 114 ? 8.278 7.382 -4.610 1.00 98.00 114 PHE A N 1
ATOM 943 C CA . PHE A 1 114 ? 7.322 7.701 -3.551 1.00 98.00 114 PHE A CA 1
ATOM 944 C C . PHE A 1 114 ? 7.900 8.698 -2.541 1.00 98.00 114 PHE A C 1
ATOM 946 O O . PHE A 1 114 ? 7.344 9.784 -2.354 1.00 98.00 114 PHE A O 1
ATOM 953 N N . LEU A 1 115 ? 9.053 8.388 -1.939 1.00 97.56 115 LEU A N 1
ATOM 954 C CA . LEU A 1 115 ? 9.654 9.239 -0.910 1.00 97.56 115 LEU A CA 1
ATOM 955 C C . LEU A 1 115 ? 10.077 10.598 -1.463 1.00 97.56 115 LEU A C 1
ATOM 957 O O . LEU A 1 115 ? 9.883 11.624 -0.805 1.00 97.56 115 LEU A O 1
ATOM 961 N N . ALA A 1 116 ? 10.641 10.628 -2.672 1.00 97.19 116 ALA A N 1
ATOM 962 C CA . ALA A 1 116 ? 11.031 11.872 -3.323 1.00 97.19 116 ALA A CA 1
ATOM 963 C C . ALA A 1 116 ? 9.823 12.796 -3.551 1.00 97.19 116 ALA A C 1
ATOM 965 O O . ALA A 1 116 ? 9.885 13.996 -3.268 1.00 97.19 116 ALA A O 1
ATOM 966 N N . LEU A 1 117 ? 8.702 12.241 -4.015 1.00 96.88 117 LEU A N 1
ATOM 967 C CA . LEU A 1 117 ? 7.487 13.009 -4.275 1.00 96.88 117 LEU A CA 1
ATOM 968 C C . LEU A 1 117 ? 6.784 13.433 -2.986 1.00 96.88 117 LEU A C 1
ATOM 970 O O . LEU A 1 117 ? 6.326 14.573 -2.895 1.00 96.88 117 LEU A O 1
ATOM 974 N N . GLN A 1 118 ? 6.735 12.568 -1.974 1.00 95.94 118 GLN A N 1
ATOM 975 C CA . GLN A 1 118 ? 6.141 12.889 -0.676 1.00 95.94 118 GLN A CA 1
ATOM 976 C C . GLN A 1 118 ? 6.898 14.017 0.035 1.00 95.94 118 GLN A C 1
ATOM 978 O O . GLN A 1 118 ? 6.279 14.970 0.516 1.00 95.94 118 GLN A O 1
ATOM 983 N N . LYS A 1 119 ? 8.236 14.001 -0.000 1.00 94.38 119 LYS A N 1
ATOM 984 C CA . LYS A 1 119 ? 9.073 15.094 0.530 1.00 94.38 119 LYS A CA 1
ATOM 985 C C . LYS A 1 119 ? 8.845 16.421 -0.204 1.00 94.38 119 LYS A C 1
ATOM 987 O O . LYS A 1 119 ? 8.966 17.489 0.392 1.00 94.38 119 LYS A O 1
ATOM 992 N N . LYS A 1 120 ? 8.454 16.381 -1.483 1.00 94.06 120 LYS A N 1
ATOM 993 C CA . LYS A 1 120 ? 8.167 17.580 -2.287 1.00 94.06 120 LYS A CA 1
ATOM 994 C C . LYS A 1 120 ? 6.820 18.238 -1.958 1.00 94.06 120 LYS A C 1
ATOM 996 O O . LYS A 1 120 ? 6.664 19.423 -2.246 1.00 94.06 120 LYS A O 1
ATOM 1001 N N . LYS A 1 121 ? 5.858 17.534 -1.342 1.00 88.12 121 LYS A N 1
ATOM 1002 C CA . LYS A 1 121 ? 4.499 18.060 -1.078 1.00 88.12 121 LYS A CA 1
ATOM 1003 C C . LYS A 1 121 ? 4.449 19.263 -0.115 1.00 88.12 121 LYS A C 1
ATOM 1005 O O . LYS A 1 121 ? 3.382 19.851 0.014 1.00 88.12 121 LYS A O 1
ATOM 1010 N N . LYS A 1 122 ? 5.564 19.654 0.529 1.00 78.38 122 LYS A N 1
ATOM 1011 C CA . LYS A 1 122 ? 5.686 20.808 1.456 1.00 78.38 122 LYS A CA 1
ATOM 1012 C C . LYS A 1 122 ? 4.563 20.894 2.508 1.00 78.38 122 LYS A C 1
ATOM 1014 O O . LYS A 1 122 ? 4.218 21.983 2.957 1.00 78.38 122 LYS A O 1
ATOM 1019 N N . LYS A 1 123 ? 3.986 19.756 2.899 1.00 79.56 123 LYS A N 1
ATOM 1020 C CA . LYS A 1 123 ? 3.023 19.686 4.000 1.00 79.56 123 LYS A CA 1
ATOM 1021 C C . LYS A 1 123 ? 3.786 19.637 5.319 1.00 79.56 123 LYS A C 1
ATOM 1023 O O . LYS A 1 123 ? 4.754 18.881 5.425 1.00 79.56 123 LYS A O 1
ATOM 1028 N N . SER A 1 124 ? 3.343 20.431 6.292 1.00 77.75 124 SER A N 1
ATOM 1029 C CA . SER A 1 124 ? 3.818 20.324 7.675 1.00 77.75 124 SER A CA 1
ATOM 1030 C C . SER A 1 124 ? 3.615 18.887 8.163 1.00 77.75 124 SER A C 1
ATOM 1032 O O . SER A 1 124 ? 2.586 18.286 7.858 1.00 77.75 124 SER A O 1
ATOM 1034 N N . HIS A 1 125 ? 4.633 18.325 8.818 1.00 80.81 125 HIS A N 1
ATOM 1035 C CA . HIS A 1 125 ? 4.620 16.976 9.399 1.00 80.81 125 HIS A CA 1
ATOM 1036 C C . HIS A 1 125 ? 4.089 15.857 8.482 1.00 80.81 125 HIS A C 1
ATOM 1038 O O . HIS A 1 125 ? 3.428 14.947 8.963 1.00 80.81 125 HIS A O 1
ATOM 1044 N N . ASN A 1 126 ? 4.360 15.890 7.166 1.00 90.88 126 ASN A N 1
ATOM 1045 C CA . ASN A 1 126 ? 3.941 14.806 6.264 1.00 90.88 126 ASN A CA 1
ATOM 1046 C C . ASN A 1 126 ? 4.440 13.439 6.787 1.00 90.88 126 ASN A C 1
ATOM 1048 O O . ASN A 1 126 ? 5.656 13.229 6.791 1.00 90.88 126 ASN A O 1
ATOM 1052 N N . PRO A 1 127 ? 3.554 12.498 7.173 1.00 92.69 127 PRO A N 1
ATOM 1053 C CA . PRO A 1 127 ? 3.979 11.255 7.806 1.00 92.69 127 PRO A CA 1
ATOM 1054 C C . PRO A 1 127 ? 4.550 10.246 6.807 1.00 92.69 127 PRO A C 1
ATOM 1056 O O . PRO A 1 127 ? 5.168 9.269 7.217 1.00 92.69 127 PRO A O 1
ATOM 1059 N N . TYR A 1 128 ? 4.405 10.504 5.505 1.00 95.31 128 TYR A N 1
ATOM 1060 C CA . TYR A 1 128 ? 4.722 9.572 4.422 1.00 95.31 128 TYR A CA 1
ATOM 1061 C C . TYR A 1 128 ? 6.102 9.804 3.784 1.00 95.31 128 TYR A C 1
ATOM 1063 O O . TYR A 1 128 ? 6.268 9.701 2.570 1.00 95.31 128 TYR A O 1
ATOM 1071 N N . VAL A 1 129 ? 7.099 10.202 4.580 1.00 95.81 129 VAL A N 1
ATOM 1072 C CA . VAL A 1 129 ? 8.441 10.598 4.096 1.00 95.81 129 VAL A CA 1
ATOM 1073 C C . VAL A 1 129 ? 9.572 9.661 4.529 1.00 95.81 129 VAL A C 1
ATOM 1075 O O . VAL A 1 129 ? 10.740 9.948 4.236 1.00 95.81 129 VAL A O 1
ATOM 1078 N N . SER A 1 130 ? 9.248 8.548 5.192 1.00 96.56 130 SER A N 1
ATOM 1079 C CA . SER A 1 130 ? 10.206 7.542 5.669 1.00 96.56 130 SER A CA 1
ATOM 1080 C C . SER A 1 130 ? 9.994 6.172 5.021 1.00 96.56 130 SER A C 1
ATOM 1082 O O . SER A 1 130 ? 8.941 5.885 4.452 1.00 96.56 130 SER A O 1
ATOM 1084 N N . TYR A 1 131 ? 10.997 5.305 5.134 1.00 97.94 131 TYR A N 1
ATOM 1085 C CA . TYR A 1 131 ? 10.913 3.927 4.658 1.00 97.94 131 TYR A CA 1
ATOM 1086 C C . TYR A 1 131 ? 9.759 3.159 5.324 1.00 97.94 131 TYR A C 1
ATOM 1088 O O . TYR A 1 131 ? 8.959 2.525 4.646 1.00 97.94 131 TYR A O 1
ATOM 1096 N N . GLU A 1 132 ? 9.613 3.294 6.638 1.00 97.56 132 GLU A N 1
ATOM 1097 C CA . GLU A 1 132 ? 8.549 2.676 7.432 1.00 97.56 132 GLU A CA 1
ATOM 1098 C C . GLU A 1 132 ? 7.173 3.150 6.972 1.00 97.56 132 GLU A C 1
ATOM 1100 O O . GLU A 1 132 ? 6.274 2.336 6.796 1.00 97.56 132 GLU A O 1
ATOM 1105 N N . SER A 1 133 ? 7.028 4.449 6.694 1.00 95.88 133 SER A N 1
ATOM 1106 C CA . SER A 1 133 ? 5.771 4.996 6.181 1.00 95.88 133 SER A CA 1
ATOM 1107 C C . SER A 1 133 ? 5.399 4.434 4.809 1.00 95.88 133 SER A C 1
ATOM 1109 O O . SER A 1 133 ? 4.227 4.210 4.529 1.00 95.88 133 SER A O 1
ATOM 1111 N N . TYR A 1 134 ? 6.389 4.139 3.960 1.00 98.12 134 TYR A N 1
ATOM 1112 C CA . TYR A 1 134 ? 6.147 3.472 2.685 1.00 98.12 134 TYR A CA 1
ATOM 1113 C C . TYR A 1 134 ? 5.627 2.045 2.897 1.00 98.12 134 TYR A C 1
ATOM 1115 O O . TYR A 1 134 ? 4.623 1.668 2.293 1.00 98.12 134 TYR A O 1
ATOM 1123 N N . LEU A 1 135 ? 6.244 1.274 3.802 1.00 97.62 135 LEU A N 1
ATOM 1124 C CA . LEU A 1 135 ? 5.738 -0.058 4.154 1.00 97.62 135 LEU A CA 1
ATOM 1125 C C . LEU A 1 135 ? 4.308 0.026 4.700 1.00 97.62 135 LEU A C 1
ATOM 1127 O O . LEU A 1 135 ? 3.442 -0.732 4.269 1.00 97.62 135 LEU A O 1
ATOM 1131 N N . ALA A 1 136 ? 4.055 0.983 5.595 1.00 95.75 136 ALA A N 1
ATOM 1132 C CA . ALA A 1 136 ? 2.752 1.209 6.205 1.00 95.75 136 ALA A CA 1
ATOM 1133 C C . ALA A 1 136 ? 1.664 1.496 5.155 1.00 95.75 136 ALA A C 1
ATOM 1135 O O . ALA A 1 136 ? 0.592 0.900 5.234 1.00 95.75 136 ALA A O 1
ATOM 1136 N N . THR A 1 137 ? 1.956 2.288 4.111 1.00 96.62 137 THR A N 1
ATOM 1137 C CA . THR A 1 137 ? 0.986 2.539 3.025 1.00 96.62 137 THR A CA 1
ATOM 1138 C C . THR A 1 137 ? 0.604 1.290 2.234 1.00 96.62 137 THR A C 1
ATOM 1140 O O . THR A 1 137 ? -0.543 1.155 1.833 1.00 96.62 137 THR A O 1
ATOM 1143 N N . ILE A 1 138 ? 1.509 0.326 2.041 1.00 97.31 138 ILE A N 1
ATOM 1144 C CA . ILE A 1 138 ? 1.142 -0.937 1.379 1.00 97.31 138 ILE A CA 1
ATOM 1145 C C . ILE A 1 138 ? 0.172 -1.728 2.266 1.00 97.31 138 ILE A C 1
ATOM 1147 O O . ILE A 1 138 ? -0.799 -2.305 1.777 1.00 97.31 138 ILE A O 1
ATOM 1151 N N . ILE A 1 139 ? 0.402 -1.737 3.581 1.00 95.69 139 ILE A N 1
ATOM 1152 C CA . ILE A 1 139 ? -0.443 -2.474 4.528 1.00 95.69 139 ILE A CA 1
ATOM 1153 C C . ILE A 1 139 ? -1.805 -1.790 4.737 1.00 95.69 139 ILE A C 1
ATOM 1155 O O . ILE A 1 139 ? -2.822 -2.468 4.918 1.00 95.69 139 ILE A O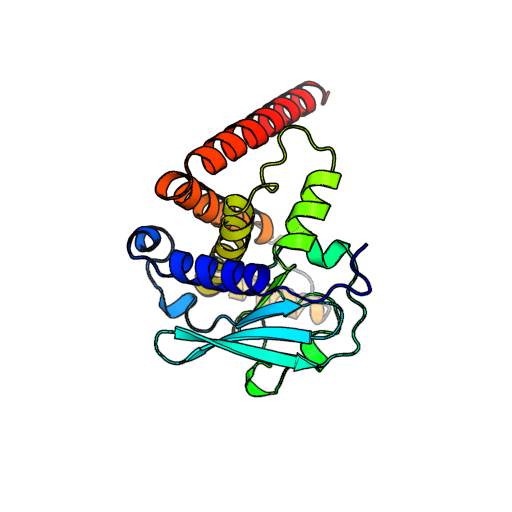 1
ATOM 1159 N N . HIS A 1 140 ? -1.843 -0.462 4.644 1.00 96.81 140 HIS A N 1
ATOM 1160 C CA . HIS A 1 140 ? -3.073 0.320 4.558 1.00 96.81 140 HIS A CA 1
ATOM 1161 C C . HIS A 1 140 ? -3.970 -0.217 3.428 1.00 96.81 140 HIS A C 1
ATOM 1163 O O . HIS A 1 140 ? -5.124 -0.578 3.657 1.00 96.81 140 HIS A O 1
ATOM 1169 N N . GLU A 1 141 ? -3.416 -0.433 2.233 1.00 97.31 141 GLU A N 1
ATOM 1170 C CA . GLU A 1 141 ? -4.191 -0.980 1.112 1.00 97.31 141 GLU A CA 1
ATOM 1171 C C . GLU A 1 141 ? -4.652 -2.429 1.324 1.00 97.31 141 GLU A C 1
ATOM 1173 O O . GLU A 1 141 ? -5.747 -2.808 0.901 1.00 97.31 141 GLU A O 1
ATOM 1178 N N . PHE A 1 142 ? -3.873 -3.254 2.027 1.00 96.62 142 PHE A N 1
ATOM 1179 C CA . PHE A 1 142 ? -4.337 -4.585 2.436 1.00 96.62 142 PHE A CA 1
ATOM 1180 C C . PHE A 1 142 ? -5.544 -4.517 3.370 1.00 96.62 142 PHE A C 1
ATOM 1182 O O . PHE A 1 142 ? -6.431 -5.371 3.302 1.00 96.62 142 PHE A O 1
ATOM 1189 N N . SER A 1 143 ? -5.599 -3.496 4.218 1.00 94.88 143 SER A N 1
ATOM 1190 C CA . SER A 1 143 ? -6.715 -3.262 5.130 1.00 94.88 143 SER A CA 1
ATOM 1191 C C . SER A 1 143 ? -7.988 -2.881 4.378 1.00 94.88 143 SER A C 1
ATOM 1193 O O . SER A 1 143 ? -9.052 -3.412 4.704 1.00 94.88 143 SER A O 1
ATOM 1195 N N . HIS A 1 144 ? -7.883 -2.099 3.300 1.00 93.62 144 HIS A N 1
ATOM 1196 C CA . HIS A 1 144 ? -8.999 -1.890 2.374 1.00 93.62 144 HIS A CA 1
ATOM 1197 C C . HIS A 1 144 ? -9.488 -3.197 1.747 1.00 93.62 144 HIS A C 1
ATOM 1199 O O . HIS A 1 144 ? -10.682 -3.487 1.794 1.00 93.62 144 HIS A O 1
ATOM 1205 N N . VAL A 1 145 ? -8.586 -4.022 1.200 1.00 93.75 145 VAL A N 1
ATOM 1206 C CA . VAL A 1 145 ? -8.971 -5.311 0.595 1.00 93.75 145 VAL A CA 1
ATOM 1207 C C . VAL A 1 145 ? -9.649 -6.224 1.620 1.00 93.75 145 VAL A C 1
ATOM 1209 O O . VAL A 1 145 ? -10.677 -6.844 1.331 1.00 93.75 145 VAL A O 1
ATOM 1212 N N . TYR A 1 146 ? -9.104 -6.290 2.836 1.00 92.75 146 TYR A N 1
ATOM 1213 C CA . TYR A 1 146 ? -9.679 -7.077 3.918 1.00 92.75 146 TYR A CA 1
ATOM 1214 C C . TYR A 1 146 ? -11.090 -6.599 4.260 1.00 92.75 146 TYR A C 1
ATOM 1216 O O . TYR A 1 146 ? -12.008 -7.420 4.290 1.00 92.75 146 TYR A O 1
ATOM 1224 N N . TYR A 1 147 ? -11.284 -5.293 4.450 1.00 88.31 147 TYR A N 1
ATOM 1225 C CA . TYR A 1 147 ? -12.589 -4.693 4.728 1.00 88.31 147 TYR A CA 1
ATOM 1226 C C . TYR A 1 147 ? -13.596 -4.947 3.594 1.00 88.31 147 TYR A C 1
ATOM 1228 O O . TYR A 1 147 ? -14.705 -5.429 3.845 1.00 88.31 147 TYR A O 1
ATOM 1236 N N . ASP A 1 148 ? -13.189 -4.736 2.340 1.00 85.88 148 ASP A N 1
ATOM 1237 C CA . ASP A 1 148 ? -14.007 -4.972 1.145 1.00 85.88 148 ASP A CA 1
ATOM 1238 C C . ASP A 1 148 ? -14.437 -6.446 1.014 1.00 85.88 148 ASP A C 1
ATOM 1240 O O . ASP A 1 148 ? -15.514 -6.744 0.490 1.00 85.88 148 ASP A O 1
ATOM 1244 N N . SER A 1 149 ? -13.667 -7.393 1.560 1.00 85.38 149 SER A N 1
ATOM 1245 C CA . SER A 1 149 ? -14.042 -8.815 1.581 1.00 85.38 149 SER A CA 1
ATOM 1246 C C . SER A 1 149 ? -15.238 -9.134 2.501 1.00 85.38 149 SER A C 1
ATOM 1248 O O . SER A 1 149 ? -15.826 -10.217 2.405 1.00 85.38 149 SER A O 1
ATOM 1250 N N . TYR A 1 150 ? -15.608 -8.228 3.416 1.00 77.81 150 TYR A N 1
ATOM 1251 C CA . TYR A 1 150 ? -16.787 -8.346 4.286 1.00 77.81 150 TYR A CA 1
ATOM 1252 C C . TYR A 1 150 ? -18.043 -7.736 3.661 1.00 77.81 150 TYR A C 1
ATOM 1254 O O . TYR A 1 150 ? -19.059 -7.580 4.330 1.00 77.81 150 TYR A O 1
ATOM 1262 N N . ARG A 1 151 ? -18.041 -7.468 2.355 1.00 65.19 151 ARG A N 1
ATOM 1263 C CA . ARG A 1 151 ? -19.193 -6.935 1.620 1.00 65.19 151 ARG A CA 1
ATOM 1264 C C . ARG A 1 151 ? -20.562 -7.601 1.881 1.00 65.19 151 ARG A C 1
ATOM 1266 O O . ARG A 1 151 ? -21.546 -6.864 1.807 1.00 65.19 151 ARG A O 1
ATOM 1273 N N . PRO A 1 152 ? -20.706 -8.903 2.233 1.00 54.47 152 PRO A N 1
ATOM 1274 C CA . PRO A 1 152 ? -22.005 -9.445 2.658 1.00 54.47 152 PRO A CA 1
ATOM 1275 C C . PRO A 1 152 ? -22.656 -8.699 3.841 1.00 54.47 152 PRO A C 1
ATOM 1277 O O . PRO A 1 152 ? -23.863 -8.797 4.028 1.00 54.47 152 PRO A O 1
ATOM 1280 N N . TRP A 1 153 ? -21.877 -7.939 4.616 1.00 50.44 153 TRP A N 1
ATOM 1281 C CA . TRP A 1 153 ? -22.320 -7.185 5.791 1.00 50.44 153 TRP A CA 1
ATOM 1282 C C . TRP A 1 153 ? -22.698 -5.728 5.491 1.00 50.44 153 TRP A C 1
ATOM 1284 O O . TRP A 1 153 ? -23.400 -5.115 6.286 1.00 50.44 153 TRP A O 1
ATOM 1294 N N . TRP A 1 154 ? -22.281 -5.163 4.352 1.00 56.78 154 TRP A N 1
ATOM 1295 C CA . TRP A 1 154 ? -22.591 -3.764 3.985 1.00 56.78 154 TRP A CA 1
ATOM 1296 C C . TRP A 1 154 ? -24.071 -3.542 3.655 1.00 56.78 154 TRP A C 1
ATOM 1298 O O . TRP A 1 154 ? -24.558 -2.419 3.599 1.00 56.78 154 TRP A O 1
ATOM 1308 N N . TYR A 1 155 ? -24.764 -4.651 3.447 1.00 54.69 155 TYR A N 1
ATOM 1309 C CA . TYR A 1 155 ? -26.157 -4.783 3.087 1.00 54.69 155 TYR A CA 1
ATOM 1310 C C . TYR A 1 155 ? -26.741 -5.908 3.960 1.00 54.69 155 TYR A C 1
ATOM 1312 O O . TYR A 1 155 ? -27.339 -6.851 3.459 1.00 54.69 155 TYR A O 1
ATOM 1320 N N . SER A 1 156 ? -26.456 -5.926 5.264 1.00 52.94 156 SER A N 1
ATOM 1321 C CA . SER A 1 156 ? -26.760 -7.093 6.110 1.00 52.94 156 SER A CA 1
ATOM 1322 C C . SER A 1 156 ? -28.256 -7.370 6.306 1.00 52.94 156 SER A C 1
ATOM 1324 O O . SER A 1 156 ? -28.604 -8.456 6.769 1.00 52.94 156 SER A O 1
ATOM 1326 N N . ASP A 1 157 ? -29.146 -6.463 5.897 1.00 60.09 157 ASP A N 1
ATOM 1327 C CA . ASP A 1 157 ? -30.580 -6.724 5.863 1.00 60.09 157 ASP A CA 1
ATOM 1328 C C . ASP A 1 157 ? -31.025 -7.146 4.454 1.00 60.09 157 ASP A C 1
ATOM 1330 O O . ASP A 1 157 ? -31.226 -6.350 3.532 1.00 60.09 157 ASP A O 1
ATOM 1334 N N . ARG A 1 158 ? -31.170 -8.464 4.286 1.00 60.00 158 ARG A N 1
ATOM 1335 C CA . ARG A 1 158 ? -31.653 -9.086 3.050 1.00 60.00 158 ARG A CA 1
ATOM 1336 C C . ARG A 1 158 ? -33.001 -8.512 2.603 1.00 60.00 158 ARG A C 1
ATOM 1338 O O . ARG A 1 158 ? -33.221 -8.412 1.394 1.00 60.00 158 ARG A O 1
ATOM 1345 N N . GLU A 1 159 ? -33.897 -8.190 3.530 1.00 69.31 159 GLU A N 1
ATOM 1346 C CA . GLU A 1 159 ? -35.226 -7.671 3.215 1.00 69.31 159 GLU A CA 1
ATOM 1347 C C . GLU A 1 159 ? -35.145 -6.227 2.722 1.00 69.31 159 GLU A C 1
ATOM 1349 O O . GLU A 1 159 ? -35.692 -5.926 1.655 1.00 69.31 159 GLU A O 1
ATOM 1354 N N . ASP A 1 160 ? -34.368 -5.377 3.392 1.00 67.56 160 ASP A N 1
ATOM 1355 C CA . ASP A 1 160 ? -34.143 -3.992 2.963 1.00 67.56 160 ASP A CA 1
ATOM 1356 C C . ASP A 1 160 ? -33.420 -3.917 1.616 1.00 67.56 160 ASP A C 1
ATOM 1358 O O . ASP A 1 160 ? -33.799 -3.132 0.743 1.00 67.56 160 ASP A O 1
ATOM 1362 N N . ASN A 1 161 ? -32.450 -4.795 1.355 1.00 68.00 161 ASN A N 1
ATOM 1363 C CA . ASN A 1 161 ? -31.802 -4.838 0.042 1.00 68.00 161 ASN A CA 1
ATOM 1364 C C . ASN A 1 161 ? -32.760 -5.248 -1.060 1.00 68.00 161 ASN A C 1
ATOM 1366 O O . ASN A 1 161 ? -32.737 -4.683 -2.151 1.00 68.00 161 ASN A O 1
ATOM 1370 N N . LEU A 1 162 ? -33.594 -6.258 -0.805 1.00 71.12 162 LEU A N 1
ATOM 1371 C CA . LEU A 1 162 ? -34.601 -6.674 -1.770 1.00 71.12 162 LEU A CA 1
ATOM 1372 C C . LEU A 1 162 ? -35.608 -5.543 -1.996 1.00 71.12 162 LEU A C 1
ATOM 1374 O O . LEU A 1 162 ? -36.017 -5.336 -3.139 1.00 71.12 162 LEU A O 1
ATOM 1378 N N . LYS A 1 163 ? -35.960 -4.774 -0.959 1.00 74.81 163 LYS A N 1
ATOM 1379 C CA . LYS A 1 163 ? -36.804 -3.575 -1.064 1.00 74.81 163 LYS A CA 1
ATOM 1380 C C . LYS A 1 163 ? -36.150 -2.493 -1.934 1.00 74.81 163 LYS A C 1
ATOM 1382 O O . LYS A 1 163 ? -36.804 -1.982 -2.850 1.00 74.81 163 LYS A O 1
ATOM 1387 N N . ILE A 1 164 ? -34.864 -2.202 -1.728 1.00 73.06 164 ILE A N 1
ATOM 1388 C CA . ILE A 1 164 ? -34.084 -1.238 -2.525 1.00 73.06 164 ILE A CA 1
ATOM 1389 C C . ILE A 1 164 ? -33.965 -1.709 -3.980 1.00 73.06 164 ILE A C 1
ATOM 1391 O O . ILE A 1 164 ? -34.292 -0.961 -4.900 1.00 73.06 164 ILE A O 1
ATOM 1395 N N . MET A 1 165 ? -33.581 -2.966 -4.211 1.00 72.44 165 MET A N 1
ATOM 1396 C CA . MET A 1 165 ? -33.398 -3.537 -5.552 1.00 72.44 165 MET A CA 1
ATOM 1397 C C . MET A 1 165 ? -34.715 -3.611 -6.340 1.00 72.44 165 MET A C 1
ATOM 1399 O O . MET A 1 165 ? -34.740 -3.331 -7.541 1.00 72.44 165 MET A O 1
ATOM 1403 N N . ARG A 1 166 ? -35.837 -3.944 -5.684 1.00 80.38 166 ARG A N 1
ATOM 1404 C CA . ARG A 1 166 ? -37.177 -3.923 -6.303 1.00 80.38 166 ARG A CA 1
ATOM 1405 C C . ARG A 1 166 ? -37.599 -2.506 -6.678 1.00 80.38 166 ARG A C 1
ATOM 1407 O O . ARG A 1 166 ? -38.112 -2.300 -7.778 1.00 80.38 166 ARG A O 1
ATOM 1414 N N . SER A 1 167 ? -37.345 -1.542 -5.799 1.00 76.81 167 SER A N 1
ATOM 1415 C CA . SER A 1 167 ? -37.626 -0.125 -6.049 1.00 76.81 167 SER A CA 1
ATOM 1416 C C . SER A 1 167 ? -36.778 0.433 -7.195 1.00 76.81 167 SER A C 1
ATOM 1418 O O . SER A 1 167 ? -37.317 1.081 -8.090 1.00 76.81 167 SER A O 1
ATOM 1420 N N . ALA A 1 168 ? -35.485 0.095 -7.247 1.00 70.62 168 ALA A N 1
ATOM 1421 C CA . ALA A 1 168 ? -34.589 0.458 -8.345 1.00 70.62 168 ALA A CA 1
ATOM 1422 C C . ALA A 1 168 ? -35.061 -0.118 -9.692 1.00 70.62 168 ALA A C 1
ATOM 1424 O O . ALA A 1 168 ? -35.162 0.611 -10.678 1.00 70.62 168 ALA A O 1
ATOM 1425 N N . LYS A 1 169 ? -35.441 -1.405 -9.728 1.00 75.44 169 LYS A N 1
ATOM 1426 C CA . LYS A 1 169 ? -36.023 -2.042 -10.921 1.00 75.44 169 LYS A CA 1
ATOM 1427 C C . LYS A 1 169 ? -37.304 -1.338 -11.379 1.00 75.44 169 LYS A C 1
ATOM 1429 O O . LYS A 1 169 ? -37.511 -1.168 -12.575 1.00 75.44 169 LYS A O 1
ATOM 1434 N N . ARG A 1 170 ? -38.173 -0.936 -10.449 1.00 78.50 170 ARG A N 1
ATOM 1435 C CA . ARG A 1 170 ? -39.436 -0.252 -10.763 1.00 78.50 170 ARG A CA 1
ATOM 1436 C C . ARG A 1 170 ? -39.208 1.142 -11.347 1.00 78.50 170 ARG A C 1
ATOM 1438 O O . ARG A 1 170 ? -39.829 1.463 -12.355 1.00 78.50 170 ARG A O 1
ATOM 1445 N N . LEU A 1 171 ? -38.297 1.919 -10.763 1.00 78.00 171 LEU A N 1
ATOM 1446 C CA . LEU A 1 171 ? -37.878 3.218 -11.299 1.00 78.00 171 LEU A CA 1
ATOM 1447 C C . LEU A 1 171 ? -37.307 3.088 -12.715 1.00 78.00 171 LEU A C 1
ATOM 1449 O O . LEU A 1 171 ? -37.682 3.848 -13.602 1.00 78.00 171 LEU A O 1
ATOM 1453 N N . TYR A 1 172 ? -36.452 2.087 -12.945 1.00 72.06 172 TYR A N 1
ATOM 1454 C CA . TYR A 1 172 ? -35.870 1.815 -14.262 1.00 72.06 172 TYR A CA 1
ATOM 1455 C C . TYR A 1 172 ? -36.932 1.511 -15.332 1.00 72.06 172 TYR A C 1
ATOM 1457 O O . TYR A 1 172 ? -36.763 1.847 -16.499 1.00 72.06 172 TYR A O 1
ATOM 1465 N N . LEU A 1 173 ? -38.051 0.909 -14.926 1.00 89.12 173 LEU A N 1
ATOM 1466 C CA . LEU A 1 173 ? -39.199 0.608 -15.784 1.00 89.12 173 LEU A CA 1
ATOM 1467 C C . LEU A 1 173 ? -40.230 1.755 -15.853 1.00 89.12 173 LEU A C 1
ATOM 1469 O O . LEU A 1 173 ? -41.335 1.545 -16.346 1.00 89.12 173 LEU A O 1
ATOM 1473 N N . GLY A 1 174 ? -39.898 2.952 -15.357 1.00 85.06 174 GLY A N 1
ATOM 1474 C CA . GLY A 1 174 ? -40.761 4.138 -15.411 1.00 85.06 174 GLY A CA 1
ATOM 1475 C C . GLY A 1 174 ? -41.886 4.178 -14.369 1.00 85.06 174 GLY A C 1
ATOM 1476 O O . GLY A 1 174 ? -42.811 4.976 -14.500 1.00 85.06 174 GLY A O 1
ATOM 1477 N N . GLY A 1 175 ? -41.842 3.321 -13.345 1.00 84.62 175 GLY A N 1
ATOM 1478 C CA . GLY A 1 175 ? -42.815 3.315 -12.251 1.00 84.62 175 GLY A CA 1
ATOM 1479 C C . GLY A 1 175 ? -42.507 4.334 -11.146 1.00 84.62 175 GLY A C 1
ATOM 1480 O O . GLY A 1 175 ? -41.385 4.819 -11.020 1.00 84.62 175 GLY A O 1
ATOM 1481 N N . LEU A 1 176 ? -43.504 4.625 -10.304 1.00 82.12 176 LEU A N 1
ATOM 1482 C CA . LEU A 1 176 ? -43.368 5.505 -9.136 1.00 82.12 176 LEU A CA 1
ATOM 1483 C C . LEU A 1 176 ? -42.909 4.728 -7.887 1.00 82.12 176 LEU A C 1
ATOM 1485 O O . LEU A 1 176 ? -43.160 3.526 -7.754 1.00 82.12 176 LEU A O 1
ATOM 1489 N N . LEU A 1 177 ? -42.243 5.425 -6.962 1.00 75.62 177 LEU A N 1
ATOM 1490 C CA . LEU A 1 177 ? -41.907 4.897 -5.637 1.00 75.62 177 LEU A CA 1
ATOM 1491 C C . LEU A 1 177 ? -43.136 4.944 -4.721 1.00 75.62 177 LEU A C 1
ATOM 1493 O O . LEU A 1 177 ? -43.831 5.955 -4.678 1.00 75.62 177 LEU A O 1
ATOM 1497 N N . GLU A 1 178 ? -43.373 3.869 -3.969 1.00 68.19 178 GLU A N 1
ATOM 1498 C CA . GLU A 1 178 ? -44.461 3.797 -2.977 1.00 68.19 178 GLU A CA 1
ATOM 1499 C C . GLU A 1 178 ? -44.085 4.484 -1.651 1.00 68.19 178 GLU A C 1
ATOM 1501 O O . GLU A 1 178 ? -44.955 5.012 -0.966 1.00 68.19 178 GLU A O 1
ATOM 1506 N N . GLU A 1 179 ? -42.792 4.546 -1.311 1.00 70.44 179 GLU A N 1
ATOM 1507 C CA . GLU A 1 179 ? -42.275 5.174 -0.088 1.00 70.44 179 GLU A CA 1
ATOM 1508 C C . GLU A 1 179 ? -40.945 5.898 -0.351 1.00 70.44 179 GLU A C 1
ATOM 1510 O O . GLU A 1 179 ? -40.166 5.508 -1.228 1.00 70.44 179 GLU A O 1
ATOM 1515 N N . LYS A 1 180 ? -40.643 6.933 0.449 1.00 63.22 180 LYS A N 1
ATOM 1516 C CA . LYS A 1 180 ? -39.294 7.514 0.507 1.00 63.22 180 LYS A CA 1
ATOM 1517 C C . LYS A 1 180 ? -38.363 6.518 1.196 1.00 63.22 180 LYS A C 1
ATOM 1519 O O . LYS A 1 180 ? -38.430 6.348 2.408 1.00 63.22 180 LYS A O 1
ATOM 1524 N N . LEU A 1 181 ? -37.482 5.890 0.426 1.00 64.44 181 LEU A N 1
ATOM 1525 C CA . LEU A 1 181 ? -36.414 5.063 0.977 1.00 64.44 181 LEU A CA 1
ATOM 1526 C C . LEU A 1 181 ? -35.323 5.978 1.554 1.00 64.44 181 LEU A C 1
ATOM 1528 O O . LEU A 1 181 ? -34.773 6.785 0.797 1.00 64.44 181 LEU A O 1
ATOM 1532 N N . PRO A 1 182 ? -34.984 5.884 2.853 1.00 55.22 182 PRO A N 1
ATOM 1533 C CA . PRO A 1 182 ? -33.799 6.536 3.382 1.00 55.22 182 PRO A CA 1
ATOM 1534 C C . PRO A 1 182 ? -32.579 5.810 2.811 1.00 55.22 182 PRO A C 1
ATOM 1536 O O . PRO A 1 182 ? -32.109 4.816 3.355 1.00 55.22 182 PRO A O 1
ATOM 1539 N N . LEU A 1 183 ? -32.084 6.283 1.669 1.00 53.28 183 LEU A N 1
ATOM 1540 C CA . LEU A 1 183 ? -30.807 5.840 1.127 1.00 53.28 183 LEU A CA 1
ATOM 1541 C C . LEU A 1 183 ? -29.705 6.421 2.010 1.00 53.28 183 LEU A C 1
ATOM 1543 O O . LEU A 1 183 ? -29.181 7.502 1.749 1.00 53.28 183 LEU A O 1
ATOM 1547 N N . TRP A 1 184 ? -29.372 5.709 3.082 1.00 47.53 184 TRP A N 1
ATOM 1548 C CA . TRP A 1 184 ? -28.103 5.921 3.752 1.00 47.53 184 TRP A CA 1
ATOM 1549 C C . TRP A 1 184 ? -27.025 5.371 2.833 1.00 47.53 184 TRP A C 1
ATOM 1551 O O . TRP A 1 184 ? -26.889 4.163 2.663 1.00 47.53 184 TRP A O 1
ATOM 1561 N N . PHE A 1 185 ? -26.279 6.274 2.210 1.00 42.12 185 PHE A N 1
ATOM 1562 C CA . PHE A 1 185 ? -24.942 5.963 1.746 1.00 42.12 185 PHE A CA 1
ATOM 1563 C C . PHE A 1 185 ? -24.011 6.231 2.930 1.00 42.12 185 PHE A C 1
ATOM 1565 O O . PHE A 1 185 ? -23.558 7.367 3.075 1.00 42.12 185 PHE A O 1
ATOM 1572 N N . PRO A 1 186 ? -23.678 5.246 3.791 1.00 47.78 186 PRO A N 1
ATOM 1573 C CA . PRO A 1 186 ? -22.347 5.294 4.364 1.00 47.78 186 PRO A CA 1
ATOM 1574 C C . PRO A 1 186 ? -21.449 5.265 3.136 1.00 47.78 186 PRO A C 1
ATOM 1576 O O . PRO A 1 186 ? -21.478 4.281 2.406 1.00 47.78 186 PRO A O 1
ATOM 1579 N N . THR A 1 187 ? -20.774 6.360 2.799 1.00 51.53 187 THR A N 1
ATOM 1580 C CA . THR A 1 187 ? -19.765 6.327 1.737 1.00 51.53 187 THR A CA 1
ATOM 1581 C C . THR A 1 187 ? -18.792 5.234 2.159 1.00 51.53 187 THR A C 1
ATOM 1583 O O . THR A 1 187 ? -18.071 5.442 3.143 1.00 51.53 187 THR A O 1
ATOM 1586 N N . PRO A 1 188 ? -18.813 4.053 1.510 1.00 60.91 188 PRO A N 1
ATOM 1587 C CA . PRO A 1 188 ? -18.047 2.907 1.983 1.00 60.91 188 PRO A CA 1
ATOM 1588 C C . PRO A 1 188 ? -16.567 3.264 2.046 1.00 60.91 188 PRO A C 1
ATOM 1590 O O . PRO A 1 188 ? -15.859 2.756 2.903 1.00 60.91 188 PRO A O 1
ATOM 1593 N N . ASP A 1 189 ? -16.163 4.221 1.208 1.00 62.41 189 ASP A N 1
ATOM 1594 C CA . ASP A 1 189 ? -14.854 4.847 1.184 1.00 62.41 189 ASP A CA 1
ATOM 1595 C C . ASP A 1 189 ? -14.445 5.400 2.566 1.00 62.41 189 ASP A C 1
ATOM 1597 O O . ASP A 1 189 ? -13.440 4.943 3.081 1.00 62.41 189 ASP A O 1
ATOM 1601 N N . TYR A 1 190 ? -15.215 6.253 3.265 1.00 71.31 190 TYR A N 1
ATOM 1602 C CA . TYR A 1 190 ? -14.773 6.780 4.580 1.00 71.31 190 TYR A CA 1
ATOM 1603 C C . TYR A 1 190 ? -14.641 5.710 5.670 1.00 71.31 190 TYR A C 1
ATOM 1605 O O . TYR A 1 190 ? -13.756 5.802 6.517 1.00 71.31 190 TYR A O 1
ATOM 1613 N N . VAL A 1 191 ? -15.514 4.698 5.673 1.00 77.38 191 VAL A N 1
ATOM 1614 C CA . VAL A 1 191 ? -15.419 3.602 6.654 1.00 77.38 191 VAL A CA 1
ATOM 1615 C C . VAL A 1 191 ? -14.249 2.679 6.311 1.00 77.38 191 VAL A C 1
ATOM 1617 O O . VAL A 1 191 ? -13.552 2.216 7.210 1.00 77.38 191 VAL A O 1
ATOM 1620 N N . SER A 1 192 ? -14.009 2.450 5.019 1.00 83.06 192 SER A N 1
ATOM 1621 C CA . SER A 1 192 ? -12.868 1.682 4.525 1.00 83.06 192 SER A CA 1
ATOM 1622 C C . SER A 1 192 ? -11.551 2.393 4.853 1.00 83.06 192 SER A C 1
ATOM 1624 O O . SER A 1 192 ? -10.648 1.753 5.373 1.00 83.06 192 SER A O 1
ATOM 1626 N N . GLU A 1 193 ? -11.468 3.713 4.666 1.00 86.31 193 GLU A N 1
ATOM 1627 C CA . GLU A 1 193 ? -10.322 4.551 5.065 1.00 86.31 193 GLU A CA 1
ATOM 1628 C C . GLU A 1 193 ? -10.115 4.550 6.582 1.00 86.31 193 GLU A C 1
ATOM 1630 O O . GLU A 1 193 ? -8.986 4.433 7.044 1.00 86.31 193 GLU A O 1
ATOM 1635 N N . LEU A 1 194 ? -11.188 4.616 7.383 1.00 83.56 194 LEU A N 1
ATOM 1636 C CA . LEU A 1 194 ? -11.077 4.497 8.839 1.00 83.56 194 LEU A CA 1
ATOM 1637 C C . LEU A 1 194 ? -10.494 3.137 9.236 1.00 83.56 194 LEU A C 1
ATOM 1639 O O . LEU A 1 194 ? -9.580 3.076 10.054 1.00 83.56 194 LEU A O 1
ATOM 1643 N N . PHE A 1 195 ? -11.004 2.050 8.651 1.00 87.19 195 PHE A N 1
ATOM 1644 C CA . PHE A 1 195 ? -10.479 0.711 8.900 1.00 87.19 195 PHE A CA 1
ATOM 1645 C C . PHE A 1 195 ? -9.013 0.602 8.468 1.00 87.19 195 PHE A C 1
ATOM 1647 O O . PHE A 1 195 ? -8.185 0.080 9.216 1.00 87.19 195 PHE A O 1
ATOM 1654 N N . ALA A 1 196 ? -8.685 1.120 7.285 1.00 91.56 196 ALA A N 1
ATOM 1655 C CA . ALA A 1 196 ? -7.343 1.067 6.739 1.00 91.56 196 ALA A CA 1
ATOM 1656 C C . ALA A 1 196 ? -6.342 1.875 7.560 1.00 91.56 196 ALA A C 1
ATOM 1658 O O . ALA A 1 196 ? -5.274 1.366 7.904 1.00 91.56 196 ALA A O 1
ATOM 1659 N N . PHE A 1 197 ? -6.746 3.063 8.002 1.00 89.44 197 PHE A N 1
ATOM 1660 C CA . PHE A 1 197 ? -5.976 3.868 8.930 1.00 89.44 197 PHE A CA 1
ATOM 1661 C C . PHE A 1 197 ? -5.793 3.179 10.286 1.00 89.44 197 PHE A C 1
ATOM 1663 O O . PHE A 1 197 ? -4.695 3.197 10.833 1.00 89.44 197 PHE A O 1
ATOM 1670 N N . CYS A 1 198 ? -6.821 2.522 10.835 1.00 87.50 198 CYS A N 1
ATOM 1671 C CA . CYS A 1 198 ? -6.662 1.735 12.060 1.00 87.50 198 CYS A CA 1
ATOM 1672 C C . CYS A 1 198 ? -5.636 0.605 11.885 1.00 87.50 198 CYS A C 1
ATOM 1674 O O . CYS A 1 198 ? -4.840 0.370 12.794 1.00 87.50 198 CYS A O 1
ATOM 1676 N N . GLY A 1 199 ? -5.633 -0.064 10.729 1.00 89.25 199 GLY A N 1
ATOM 1677 C CA . GLY A 1 199 ? -4.644 -1.089 10.402 1.00 89.25 199 GLY A CA 1
ATOM 1678 C C . GLY A 1 199 ? -3.224 -0.525 10.327 1.00 89.25 199 GLY A C 1
ATOM 1679 O O . GLY A 1 199 ? -2.321 -1.029 10.994 1.00 89.25 199 GLY A O 1
ATOM 1680 N N . GLU A 1 200 ? -3.043 0.563 9.578 1.00 91.81 200 GLU A N 1
ATOM 1681 C CA . GLU A 1 200 ? -1.778 1.295 9.460 1.00 91.81 200 GLU A CA 1
ATOM 1682 C C . GLU A 1 200 ? -1.258 1.764 10.826 1.00 91.81 200 GLU A C 1
ATOM 1684 O O . GLU A 1 200 ? -0.113 1.502 11.192 1.00 91.81 200 GLU A O 1
ATOM 1689 N N . TYR A 1 201 ? -2.115 2.418 11.609 1.00 89.44 201 TYR A N 1
ATOM 1690 C CA . TYR A 1 201 ? -1.764 3.007 12.894 1.00 89.44 201 TYR A CA 1
ATOM 1691 C C . TYR A 1 201 ? -1.373 1.953 13.926 1.00 89.44 201 TYR A C 1
ATOM 1693 O O . TYR A 1 201 ? -0.377 2.111 14.635 1.00 89.44 201 TYR A O 1
ATOM 1701 N N . ALA A 1 202 ? -2.145 0.869 14.021 1.00 88.25 202 ALA A N 1
ATOM 1702 C CA . ALA A 1 202 ? -1.860 -0.189 14.976 1.00 88.25 202 ALA A CA 1
ATOM 1703 C C . ALA A 1 202 ? -0.548 -0.912 14.627 1.00 88.25 202 ALA A C 1
ATOM 1705 O O . ALA A 1 202 ? 0.226 -1.253 15.517 1.00 88.25 202 ALA A O 1
ATOM 1706 N N . LEU A 1 203 ? -0.238 -1.042 13.336 1.00 88.94 203 LEU A N 1
ATOM 1707 C CA . LEU A 1 203 ? 1.042 -1.571 12.879 1.00 88.94 203 LEU A CA 1
ATOM 1708 C C . LEU A 1 203 ? 2.219 -0.635 13.098 1.00 88.94 203 LEU A C 1
ATOM 1710 O O . LEU A 1 203 ? 3.291 -1.079 13.506 1.00 88.94 203 LEU A O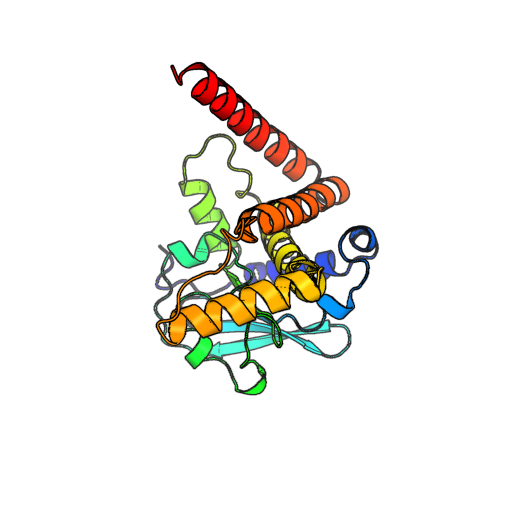 1
ATOM 1714 N N . ALA A 1 204 ? 2.024 0.660 12.865 1.00 91.69 204 ALA A N 1
ATOM 1715 C CA . ALA A 1 204 ? 3.016 1.660 13.213 1.00 91.69 204 ALA A CA 1
ATOM 1716 C C . ALA A 1 204 ? 3.309 1.626 14.719 1.00 91.69 204 ALA A C 1
ATOM 1718 O O . ALA A 1 204 ? 4.462 1.743 15.119 1.00 91.69 204 ALA A O 1
ATOM 1719 N N . ALA A 1 205 ? 2.296 1.417 15.563 1.00 89.69 205 ALA A N 1
ATOM 1720 C CA . ALA A 1 205 ? 2.500 1.284 16.999 1.00 89.69 205 ALA A CA 1
ATOM 1721 C C . ALA A 1 205 ? 3.316 0.044 17.382 1.00 89.69 205 ALA A C 1
ATOM 1723 O O . ALA A 1 205 ? 4.178 0.149 18.252 1.00 89.69 205 ALA A O 1
ATOM 1724 N N . GLU A 1 206 ? 3.072 -1.084 16.717 1.00 91.62 206 GLU A N 1
ATOM 1725 C CA . GLU A 1 206 ? 3.760 -2.346 16.999 1.00 91.62 206 GLU A CA 1
ATOM 1726 C C . GLU A 1 206 ? 5.204 -2.359 16.473 1.00 91.62 206 GLU A C 1
ATOM 1728 O O . GLU A 1 206 ? 6.137 -2.701 17.197 1.00 91.62 206 GLU A O 1
ATOM 1733 N N . PHE A 1 207 ? 5.418 -1.957 15.216 1.00 93.62 207 PHE A N 1
ATOM 1734 C CA . PHE A 1 207 ? 6.705 -2.143 14.537 1.00 93.62 207 PHE A CA 1
ATOM 1735 C C . PHE A 1 207 ? 7.493 -0.859 14.290 1.00 93.62 207 PHE A C 1
ATOM 1737 O O . PHE A 1 207 ? 8.720 -0.918 14.177 1.00 93.62 207 PHE A O 1
ATOM 1744 N N . TRP A 1 208 ? 6.831 0.299 14.202 1.00 95.38 208 TRP A N 1
ATOM 1745 C CA . TRP A 1 208 ? 7.467 1.557 13.791 1.00 95.38 208 TRP A CA 1
ATOM 1746 C C . TRP A 1 208 ? 7.086 2.747 14.691 1.00 95.38 208 TRP A C 1
ATOM 1748 O O . TRP A 1 208 ? 6.467 3.706 14.215 1.00 95.38 208 TRP A O 1
ATOM 1758 N N . PRO A 1 209 ? 7.481 2.752 15.982 1.00 93.75 209 PRO A N 1
ATOM 1759 C CA . PRO A 1 209 ? 7.033 3.767 16.941 1.00 93.75 209 PRO A CA 1
ATOM 1760 C C . PRO A 1 209 ? 7.332 5.215 16.529 1.00 93.75 209 PRO A C 1
ATOM 1762 O O . PRO A 1 209 ? 6.555 6.118 16.834 1.00 93.75 209 PRO A O 1
ATOM 1765 N N . GLU A 1 210 ? 8.429 5.459 15.805 1.00 94.38 210 GLU A N 1
ATOM 1766 C CA . GLU A 1 210 ? 8.746 6.795 15.279 1.00 94.38 210 GLU A CA 1
ATOM 1767 C C . GLU A 1 210 ? 7.798 7.221 14.147 1.00 94.38 210 GLU A C 1
ATOM 1769 O O . GLU A 1 210 ? 7.389 8.384 14.078 1.00 94.38 210 GLU A O 1
ATOM 1774 N N . HIS A 1 211 ? 7.364 6.283 13.299 1.00 94.44 211 HIS A N 1
ATOM 1775 C CA . HIS A 1 211 ? 6.335 6.567 12.302 1.00 94.44 211 HIS A CA 1
ATOM 1776 C C . HIS A 1 211 ? 4.988 6.847 12.983 1.00 94.44 211 HIS A C 1
ATOM 1778 O O . HIS A 1 211 ? 4.345 7.842 12.651 1.00 94.44 211 HIS A O 1
ATOM 1784 N N . LYS A 1 212 ? 4.620 6.076 14.019 1.00 94.00 212 LYS A N 1
ATOM 1785 C CA . LYS A 1 212 ? 3.421 6.338 14.835 1.00 94.00 212 LYS A CA 1
ATOM 1786 C C . LYS A 1 212 ? 3.424 7.749 15.431 1.00 94.00 212 LYS A C 1
ATOM 1788 O O . LYS A 1 212 ? 2.432 8.456 15.306 1.00 94.00 212 LYS A O 1
ATOM 1793 N N . LYS A 1 213 ? 4.536 8.188 16.035 1.00 92.44 213 LYS A N 1
ATOM 1794 C CA . LYS A 1 213 ? 4.666 9.562 16.559 1.00 92.44 213 LYS A CA 1
ATOM 1795 C C . LYS A 1 213 ? 4.443 10.611 15.469 1.00 92.44 213 LYS A C 1
ATOM 1797 O O . LYS A 1 213 ? 3.813 11.633 15.723 1.00 92.44 213 LYS A O 1
ATOM 1802 N N . THR A 1 214 ? 4.942 10.353 14.262 1.00 91.44 214 THR A N 1
ATOM 1803 C CA . THR A 1 214 ? 4.750 11.258 13.122 1.00 91.44 214 THR A CA 1
ATOM 1804 C C . THR A 1 214 ? 3.283 11.295 12.679 1.00 91.44 214 THR A C 1
ATOM 1806 O O . THR A 1 214 ? 2.754 12.375 12.426 1.00 91.44 214 THR A O 1
ATOM 1809 N N . LEU A 1 215 ? 2.599 10.142 12.647 1.00 89.44 215 LEU A N 1
ATOM 1810 C CA . LEU A 1 215 ? 1.154 10.070 12.404 1.00 89.44 215 LEU A CA 1
ATOM 1811 C C . LEU A 1 215 ? 0.383 10.854 13.478 1.00 89.44 215 LEU A C 1
ATOM 1813 O O . LEU A 1 215 ? -0.442 11.695 13.132 1.00 89.44 215 LEU A O 1
ATOM 1817 N N . ASP A 1 216 ? 0.686 10.641 14.762 1.00 89.00 216 ASP A N 1
ATOM 1818 C CA . ASP A 1 216 ? 0.047 11.349 15.883 1.00 89.00 216 ASP A CA 1
ATOM 1819 C C . ASP A 1 216 ? 0.158 12.874 15.730 1.00 89.00 216 ASP A C 1
ATOM 1821 O O . ASP A 1 216 ? -0.828 13.591 15.902 1.00 89.00 216 ASP A O 1
ATOM 1825 N N . GLN A 1 217 ? 1.344 13.372 15.366 1.00 89.00 217 GLN A N 1
ATOM 1826 C CA . GLN A 1 217 ? 1.573 14.796 15.108 1.00 89.00 217 GLN A CA 1
ATOM 1827 C C . GLN A 1 217 ? 0.741 15.298 13.925 1.00 89.00 217 GLN A C 1
ATOM 1829 O O . GLN A 1 217 ? 0.005 16.274 14.064 1.00 89.00 217 GLN A O 1
ATOM 1834 N N . TYR A 1 218 ? 0.813 14.612 12.781 1.00 88.56 218 TYR A N 1
ATOM 1835 C CA . TYR A 1 218 ? 0.096 15.005 11.568 1.00 88.56 218 TYR A CA 1
ATOM 1836 C C . TYR A 1 218 ? -1.424 15.060 11.776 1.00 88.56 218 TYR A C 1
ATOM 1838 O O . TYR A 1 218 ? -2.069 16.058 11.446 1.00 88.56 218 TYR A O 1
ATOM 1846 N N . TYR A 1 219 ? -2.013 14.007 12.351 1.00 84.00 219 TYR A N 1
ATOM 1847 C CA . TYR A 1 219 ? -3.455 13.958 12.591 1.00 84.00 219 TYR A CA 1
ATOM 1848 C C . TYR A 1 219 ? -3.887 14.894 13.721 1.00 84.00 219 TYR A C 1
ATOM 1850 O O . TYR A 1 219 ? -4.967 15.473 13.632 1.00 84.00 219 TYR A O 1
ATOM 1858 N N . GLY A 1 220 ? -3.048 15.111 14.739 1.00 82.00 220 GLY A N 1
ATOM 1859 C CA . GLY A 1 220 ? -3.298 16.114 15.775 1.00 82.00 220 GLY A CA 1
ATOM 1860 C C . GLY A 1 220 ? -3.402 17.534 15.207 1.00 82.00 220 GLY A C 1
ATOM 1861 O O . GLY A 1 220 ? -4.335 18.270 15.542 1.00 82.00 220 GLY A O 1
ATOM 1862 N N . GLU A 1 221 ? -2.503 17.905 14.291 1.00 83.00 221 GLU A N 1
ATOM 1863 C CA . GLU A 1 221 ? -2.572 19.184 13.570 1.00 83.00 221 GLU A CA 1
ATOM 1864 C C . GLU A 1 221 ? -3.818 19.270 12.684 1.00 83.00 221 GLU A C 1
ATOM 1866 O O . GLU A 1 221 ? -4.525 20.277 12.710 1.00 83.00 221 GLU A O 1
ATOM 1871 N N . MET A 1 222 ? -4.135 18.201 11.950 1.00 79.94 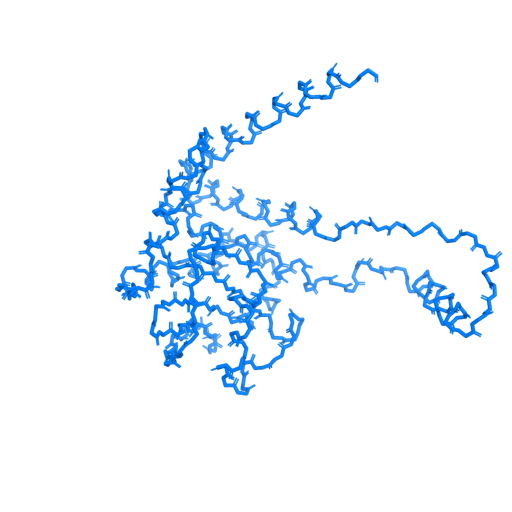222 MET A N 1
ATOM 1872 C CA . MET A 1 222 ? -5.323 18.153 11.097 1.00 79.94 222 MET A CA 1
ATOM 1873 C C . MET A 1 222 ? -6.618 18.312 11.904 1.00 79.94 222 MET A C 1
ATOM 1875 O O . MET A 1 222 ? -7.490 19.081 11.512 1.00 79.94 222 MET A O 1
ATOM 1879 N N . ILE A 1 223 ? -6.746 17.625 13.044 1.00 77.12 223 ILE A N 1
ATOM 1880 C CA . ILE A 1 223 ? -7.904 17.750 13.941 1.00 77.12 223 ILE A CA 1
ATOM 1881 C C . ILE A 1 223 ? -8.000 19.175 14.494 1.00 77.12 223 ILE A C 1
ATOM 1883 O O . ILE A 1 223 ? -9.091 19.738 14.534 1.00 77.12 223 ILE A O 1
ATOM 1887 N N . THR A 1 224 ? -6.872 19.777 14.880 1.00 75.69 224 THR A N 1
ATOM 1888 C CA . THR A 1 224 ? -6.832 21.165 15.367 1.00 75.69 224 THR A CA 1
ATOM 1889 C C . THR A 1 224 ? -7.349 22.141 14.308 1.00 75.69 224 THR A C 1
ATOM 1891 O O . THR A 1 224 ? -8.175 23.002 14.609 1.00 75.69 224 THR A O 1
ATOM 1894 N N . GLU A 1 225 ? -6.916 21.975 13.058 1.00 76.25 225 GLU A N 1
ATOM 1895 C CA . GLU A 1 225 ? -7.378 22.792 11.936 1.00 76.25 225 GLU A CA 1
ATOM 1896 C C . GLU A 1 225 ? -8.868 22.560 11.629 1.00 76.25 225 GLU A C 1
ATOM 1898 O O . GLU A 1 225 ? -9.603 23.520 11.412 1.00 76.25 225 GLU A O 1
ATOM 1903 N N . LEU A 1 226 ? -9.356 21.315 11.688 1.00 71.00 226 LEU A N 1
ATOM 1904 C CA . LEU A 1 226 ? -10.781 21.007 11.511 1.00 71.00 226 LEU A CA 1
ATOM 1905 C C . LEU A 1 226 ? -11.655 21.635 12.607 1.00 71.00 226 LEU A C 1
ATOM 1907 O O . LEU A 1 226 ? -12.716 22.176 12.301 1.00 71.00 226 LEU A O 1
ATOM 1911 N N . ILE A 1 227 ? -11.209 21.607 13.870 1.00 69.31 227 ILE A N 1
ATOM 1912 C CA . ILE A 1 227 ? -11.901 22.271 14.987 1.00 69.31 227 ILE A CA 1
ATOM 1913 C C . ILE A 1 227 ? -12.001 23.774 14.725 1.00 69.31 227 ILE A C 1
ATOM 1915 O O . ILE A 1 227 ? -13.074 24.353 14.887 1.00 69.31 227 ILE A O 1
ATOM 1919 N N . LYS A 1 228 ? -10.902 24.400 14.293 1.00 78.38 228 LYS A N 1
ATOM 1920 C CA . LYS A 1 228 ? -10.872 25.826 13.966 1.00 78.38 228 LYS A CA 1
ATOM 1921 C C . LYS A 1 228 ? -11.832 26.161 12.819 1.00 78.38 228 LYS A C 1
ATOM 1923 O O . LYS A 1 228 ? -12.630 27.082 12.949 1.00 78.38 228 LYS A O 1
ATOM 1928 N N . GLN A 1 229 ? -11.803 25.388 11.734 1.00 75.44 229 GLN A N 1
ATOM 1929 C CA . GLN A 1 229 ? -12.711 25.578 10.598 1.00 75.44 229 GLN A CA 1
ATOM 1930 C C . GLN A 1 229 ? -14.180 25.444 11.001 1.00 75.44 229 GLN A C 1
ATOM 1932 O O . GLN A 1 229 ? -15.021 26.171 10.484 1.00 75.44 229 GLN A O 1
ATOM 1937 N N . GLU A 1 230 ? -14.504 24.529 11.915 1.00 73.12 230 GLU A N 1
ATOM 1938 C CA . GLU A 1 230 ? -15.871 24.376 12.413 1.00 73.12 230 GLU A CA 1
ATOM 1939 C C . GLU A 1 230 ? -16.296 25.556 13.296 1.00 73.12 230 GLU A C 1
ATOM 1941 O O . GLU A 1 230 ? -17.415 26.039 13.170 1.00 73.12 230 GLU A O 1
ATOM 1946 N N . GLN A 1 231 ? -15.394 26.081 14.131 1.00 81.06 231 GLN A N 1
ATOM 1947 C CA . GLN A 1 231 ? -15.642 27.289 14.930 1.00 81.06 231 GLN A CA 1
ATOM 1948 C C . GLN A 1 231 ? -15.863 28.546 14.070 1.00 81.06 231 GLN A C 1
ATOM 1950 O O . GLN A 1 231 ? -16.516 29.486 14.520 1.00 81.06 231 GLN A O 1
ATOM 1955 N N . GLU A 1 232 ? -15.325 28.573 12.849 1.00 88.31 232 GLU A N 1
ATOM 1956 C CA . GLU A 1 232 ? -15.449 29.684 11.897 1.00 88.31 232 GLU A CA 1
ATOM 1957 C C . GLU A 1 232 ? -16.715 29.607 11.017 1.00 88.31 232 GLU A C 1
ATOM 1959 O O . GLU A 1 232 ? -17.040 30.580 10.329 1.00 88.31 232 GLU A O 1
ATOM 1964 N N . LYS A 1 233 ? -17.459 28.491 11.037 1.00 77.69 233 LYS A N 1
ATOM 1965 C CA . LYS A 1 233 ? -18.743 28.357 10.328 1.00 77.69 233 LYS A CA 1
ATOM 1966 C C . LYS A 1 233 ? -19.865 28.988 11.160 1.00 77.69 233 LYS A C 1
ATOM 1968 O O . LYS A 1 233 ? -20.313 28.415 12.148 1.00 77.69 233 LYS A O 1
ATOM 1973 N N . ILE A 1 234 ? -20.288 30.184 10.746 1.00 49.84 234 ILE A N 1
ATOM 1974 C CA . ILE A 1 234 ? -21.443 30.937 11.275 1.00 49.84 234 ILE A CA 1
ATOM 1975 C C . ILE A 1 234 ? -22.748 30.379 10.704 1.00 49.84 234 ILE A C 1
ATOM 1977 O O . ILE A 1 234 ? -22.803 30.191 9.466 1.00 49.84 234 ILE A O 1
#

Secondary structure (DSSP, 8-state):
--TT----HHHHHHHHHHHHHHTSGGGTTT-SSGGGGTTPEEEEE-SSEEEEEEEETTEEEEEEEE------GGGGG-EESS--STTGGGGS-GGG---TTTS-EEEEE-HHHHHHHHHHT--TT-S-SSHHHHHHHHHHHHHHHHHHTTGGGTT--HHHHHHHHHHHHHHHTTPPPSS--------HHHHHHHHHHHHHHHHHHHH-HHHHHHHHHHHHHHHHHHHHHHHT--

Sequence (234 aa):
MFEAYVASGDDLKAIENALEFVFKEETDFIFKDRKKILDVTIISYDSKYLYLWSRDNSRYQLNKLPHDLEIKDFYHQGWTARLQPSGLGEFLPEQYQGDRFNKPKISGGLLTPFLALQKKKKKSHNPYVSYESYLATIIHEFSHVYYDSYRPWWYSDREDNLKIMRSAKRLYLGGLLEEKLPLWFPTPDYVSELFAFCGEYALAAEFWPEHKKTLDQYYGEMITELIKQEQEKI

pLDDT: mean 86.85, std 12.3, range [42.12, 98.56]